Protein AF-A0A359C9H7-F1 (afdb_monomer_lite)

Sequence (185 aa):
MFAHACRQAAGFTRPVVISRRYFDRSTDCGCGAFVVINDEGWIVTAAHLLSAYDRIQQDTEEIIEYYHTIHTIEQEGGVPMGEKFEKIRSLQDNPKWITNLSYWWGMDGVQLTDIRPLPEGDLVLGRLSPFDRGAWPVYPVFKSPGDLGVGTALCKLGYPFQKVHAIFREANNSFELGPSVRTLA

Structure (mmCIF, N/CA/C/O backbone):
data_AF-A0A359C9H7-F1
#
_entry.id   AF-A0A359C9H7-F1
#
loop_
_atom_site.group_PDB
_atom_site.id
_atom_site.type_symbol
_atom_site.label_atom_id
_atom_site.label_alt_id
_atom_site.label_comp_id
_atom_site.label_asym_id
_atom_site.label_entity_id
_atom_site.label_seq_id
_atom_site.pdbx_PDB_ins_code
_atom_site.Cartn_x
_atom_site.Cartn_y
_atom_site.Cartn_z
_atom_site.occupancy
_atom_site.B_iso_or_equiv
_atom_site.auth_seq_id
_atom_site.auth_comp_id
_atom_site.auth_asym_id
_atom_site.auth_atom_id
_atom_site.pdbx_PDB_model_num
ATOM 1 N N . MET A 1 1 ? 24.219 8.303 -19.680 1.00 67.69 1 MET A N 1
ATOM 2 C CA . MET A 1 1 ? 23.829 6.884 -19.520 1.00 67.69 1 MET A CA 1
ATOM 3 C C . MET A 1 1 ? 22.825 6.697 -18.381 1.00 67.69 1 MET A C 1
ATOM 5 O O . MET A 1 1 ? 21.693 6.341 -18.667 1.00 67.69 1 MET A O 1
ATOM 9 N N . PHE A 1 2 ? 23.164 7.041 -17.131 1.00 84.25 2 PHE A N 1
ATOM 10 C CA . PHE A 1 2 ? 22.260 6.878 -15.977 1.00 84.25 2 PHE A CA 1
ATOM 11 C C . PHE A 1 2 ? 20.909 7.604 -16.125 1.00 84.25 2 PHE A C 1
ATOM 13 O O . PHE A 1 2 ? 19.863 6.979 -16.018 1.00 84.25 2 PHE A O 1
ATOM 20 N N . ALA A 1 3 ? 20.912 8.889 -16.500 1.00 88.94 3 ALA A N 1
ATOM 21 C CA . ALA A 1 3 ? 19.672 9.648 -16.709 1.00 88.94 3 ALA A CA 1
ATOM 22 C C . ALA A 1 3 ? 18.759 9.060 -17.804 1.00 88.94 3 ALA A C 1
ATOM 24 O O . ALA A 1 3 ? 17.544 9.204 -17.734 1.00 88.94 3 ALA A O 1
ATOM 25 N N . HIS A 1 4 ? 19.330 8.394 -18.813 1.00 90.38 4 HIS A N 1
ATOM 26 C CA . HIS A 1 4 ? 18.543 7.712 -19.841 1.00 90.38 4 HIS A CA 1
ATOM 27 C C . HIS A 1 4 ? 17.877 6.451 -19.276 1.00 90.38 4 HIS A C 1
ATOM 29 O O . HIS A 1 4 ? 16.678 6.281 -19.463 1.00 90.38 4 HIS A O 1
ATOM 35 N N . ALA A 1 5 ? 18.617 5.644 -18.505 1.00 91.25 5 ALA A N 1
ATOM 36 C CA . ALA A 1 5 ? 18.063 4.486 -17.804 1.00 91.25 5 ALA A CA 1
ATOM 37 C C . ALA A 1 5 ? 16.951 4.888 -16.819 1.00 91.25 5 ALA A C 1
ATOM 39 O O . ALA A 1 5 ? 15.890 4.270 -16.822 1.00 91.25 5 ALA A O 1
ATOM 40 N N . CYS A 1 6 ? 17.139 5.969 -16.049 1.00 92.44 6 CYS A N 1
ATOM 41 C CA . CYS A 1 6 ? 16.096 6.497 -15.165 1.00 92.44 6 CYS A CA 1
ATOM 42 C C . CYS A 1 6 ? 14.849 6.929 -15.944 1.00 92.44 6 CYS A C 1
ATOM 44 O O . CYS A 1 6 ? 13.744 6.596 -15.534 1.00 92.44 6 CYS A O 1
ATOM 46 N N . ARG A 1 7 ? 15.006 7.646 -17.070 1.00 92.19 7 ARG A N 1
ATOM 47 C CA . ARG A 1 7 ? 13.868 8.060 -17.912 1.00 92.19 7 ARG A CA 1
ATOM 48 C C . ARG A 1 7 ? 13.109 6.868 -18.485 1.00 92.19 7 ARG A C 1
ATOM 50 O O . ARG A 1 7 ? 11.888 6.905 -18.531 1.00 92.19 7 ARG A O 1
ATOM 57 N N . GLN A 1 8 ? 13.819 5.821 -18.897 1.00 93.12 8 GLN A N 1
ATOM 58 C CA . GLN A 1 8 ? 13.189 4.599 -19.385 1.00 93.12 8 GLN A CA 1
ATOM 59 C C . GLN A 1 8 ? 12.433 3.877 -18.261 1.00 93.12 8 GLN A C 1
ATOM 61 O O . GLN A 1 8 ? 11.268 3.539 -18.442 1.00 93.12 8 GLN A O 1
ATOM 66 N N . ALA A 1 9 ? 13.057 3.702 -17.091 1.00 94.31 9 ALA A N 1
ATOM 67 C CA . ALA A 1 9 ? 12.413 3.086 -15.931 1.00 94.31 9 ALA A CA 1
ATOM 68 C C . ALA A 1 9 ? 11.190 3.883 -15.448 1.00 94.31 9 ALA A C 1
ATOM 70 O O . ALA A 1 9 ? 10.165 3.308 -15.093 1.00 94.31 9 ALA A O 1
ATOM 71 N N . ALA A 1 10 ? 11.258 5.214 -15.513 1.00 93.38 10 ALA A N 1
ATOM 72 C CA . ALA A 1 10 ? 10.140 6.093 -15.184 1.00 93.38 10 ALA A CA 1
ATOM 73 C C . ALA A 1 10 ? 8.952 5.940 -16.144 1.00 93.38 10 ALA A C 1
ATOM 75 O O . ALA A 1 10 ? 7.865 6.400 -15.822 1.00 93.38 10 ALA A O 1
ATOM 76 N N . GLY A 1 11 ? 9.110 5.284 -17.298 1.00 93.62 11 GLY A N 1
ATOM 77 C CA . GLY A 1 11 ? 7.992 4.971 -18.190 1.00 93.62 11 GLY A CA 1
ATOM 78 C C . GLY A 1 11 ? 6.995 3.986 -17.574 1.00 93.62 11 GLY A C 1
ATOM 79 O O . GLY A 1 11 ? 5.792 4.145 -17.772 1.00 93.62 11 GLY A O 1
ATOM 80 N N . PHE A 1 12 ? 7.485 3.032 -16.776 1.00 95.25 12 PHE A N 1
ATOM 81 C CA . PHE A 1 12 ? 6.692 1.922 -16.238 1.00 95.25 12 PHE A CA 1
ATOM 82 C C . PHE A 1 12 ? 6.671 1.826 -14.707 1.00 95.25 12 PHE A C 1
ATOM 84 O O . PHE A 1 12 ? 5.840 1.100 -14.170 1.00 95.25 12 PHE A O 1
ATOM 91 N N . THR A 1 13 ? 7.536 2.544 -13.987 1.00 96.25 13 THR A N 1
ATOM 92 C CA . THR A 1 13 ? 7.493 2.620 -12.517 1.00 96.25 13 THR A CA 1
ATOM 93 C C . THR A 1 13 ? 6.558 3.742 -12.064 1.00 96.25 13 THR A C 1
ATOM 95 O O . THR A 1 13 ? 6.648 4.870 -12.552 1.00 96.25 13 THR A O 1
ATOM 98 N N . ARG A 1 14 ? 5.665 3.451 -11.116 1.00 95.19 14 ARG A N 1
ATOM 99 C CA . ARG A 1 14 ? 4.669 4.395 -10.584 1.00 95.19 14 ARG A CA 1
ATOM 100 C C . ARG A 1 14 ? 4.568 4.302 -9.059 1.00 95.19 14 ARG A C 1
ATOM 102 O O . ARG A 1 14 ? 4.932 3.267 -8.492 1.00 95.19 14 ARG A O 1
ATOM 109 N N . PRO A 1 15 ? 4.125 5.375 -8.383 1.00 96.19 15 PRO A N 1
ATOM 110 C CA . PRO A 1 15 ? 3.985 5.382 -6.936 1.00 96.19 15 PRO A CA 1
ATOM 111 C C . PRO A 1 15 ? 2.681 4.697 -6.533 1.00 96.19 15 PRO A C 1
ATOM 113 O O . PRO A 1 15 ? 1.659 4.874 -7.191 1.00 96.19 15 PRO A O 1
ATO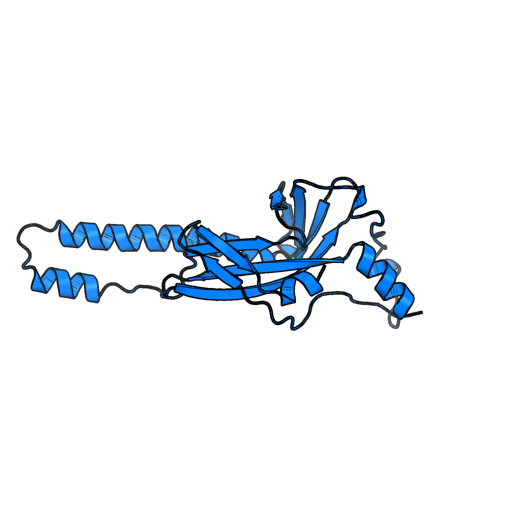M 116 N N . VAL A 1 16 ? 2.689 3.990 -5.408 1.00 97.12 16 VAL A N 1
ATOM 117 C CA . VAL A 1 16 ? 1.453 3.642 -4.697 1.00 97.12 16 VAL A CA 1
ATOM 118 C C . VAL A 1 16 ? 1.442 4.349 -3.354 1.00 97.12 16 VAL A C 1
ATOM 120 O O . VAL A 1 16 ? 2.393 4.228 -2.583 1.00 97.12 16 VAL A O 1
ATOM 123 N N . VAL A 1 17 ? 0.378 5.097 -3.073 1.00 97.25 17 VAL A N 1
ATOM 124 C CA . VAL A 1 17 ? 0.163 5.722 -1.762 1.00 97.25 17 VAL A CA 1
ATOM 125 C C . VAL A 1 17 ? -0.830 4.883 -0.975 1.00 97.25 17 VAL A C 1
ATOM 127 O O . VAL A 1 17 ? -1.879 4.519 -1.494 1.00 97.25 17 VAL A O 1
ATOM 130 N N . ILE A 1 18 ? -0.492 4.586 0.276 1.00 97.25 18 ILE A N 1
ATOM 131 C CA . ILE A 1 18 ? -1.299 3.765 1.179 1.00 97.25 18 ILE A CA 1
ATOM 132 C C . ILE A 1 18 ? -1.739 4.655 2.331 1.00 97.25 18 ILE A C 1
ATOM 134 O O . ILE A 1 18 ? -0.900 5.012 3.156 1.00 97.25 18 ILE A O 1
ATOM 138 N N . SER A 1 19 ? -3.018 4.998 2.416 1.00 97.50 19 SER A N 1
ATOM 139 C CA . SER A 1 19 ? -3.545 5.833 3.501 1.00 97.50 19 SER A CA 1
ATOM 140 C C . SER A 1 19 ? -4.349 4.995 4.481 1.00 97.50 19 SER A C 1
ATOM 142 O O . SER A 1 19 ? -5.190 4.197 4.074 1.00 97.50 19 SER A O 1
ATOM 144 N N . ARG A 1 20 ? -4.084 5.187 5.773 1.00 97.94 20 ARG A N 1
ATOM 145 C CA . ARG A 1 20 ? -4.708 4.468 6.885 1.00 97.94 20 ARG A CA 1
ATOM 146 C C . ARG A 1 20 ? -5.315 5.465 7.862 1.00 97.94 20 ARG A C 1
ATOM 148 O O . ARG A 1 20 ? -4.712 6.500 8.147 1.00 97.94 20 ARG A O 1
ATOM 155 N N . ARG A 1 21 ? -6.495 5.143 8.384 1.00 98.12 21 ARG A N 1
ATOM 156 C CA . ARG A 1 21 ? -7.092 5.786 9.558 1.00 98.12 21 ARG A CA 1
ATOM 157 C C . ARG A 1 21 ? -7.224 4.735 10.637 1.00 98.12 21 ARG A C 1
ATOM 159 O O . ARG A 1 21 ? -7.649 3.619 10.348 1.00 98.12 21 ARG A O 1
ATOM 166 N N . TYR A 1 22 ? -6.872 5.109 11.854 1.00 98.06 22 TYR A N 1
ATOM 167 C CA . TYR A 1 22 ? -6.925 4.221 13.001 1.00 98.06 22 TYR A CA 1
ATOM 168 C C . TYR A 1 22 ? -8.132 4.522 13.893 1.00 98.06 22 TYR A C 1
ATOM 170 O O . TYR A 1 22 ? -8.839 5.516 13.703 1.00 98.06 22 TYR A O 1
ATOM 178 N N . PHE A 1 23 ? -8.388 3.640 14.851 1.00 97.50 23 PHE A N 1
ATOM 179 C CA . PHE A 1 23 ? -9.494 3.733 15.798 1.00 97.50 23 PHE A CA 1
ATOM 180 C C . PHE A 1 23 ? -9.426 5.003 16.663 1.00 97.50 23 PHE A C 1
ATOM 182 O O . PHE A 1 23 ? -10.441 5.665 16.872 1.00 97.50 23 PHE A O 1
ATOM 189 N N . ASP A 1 24 ? -8.215 5.437 17.030 1.00 96.50 24 ASP A N 1
ATOM 190 C CA . ASP A 1 24 ? -7.939 6.724 17.696 1.00 96.50 24 ASP A CA 1
ATOM 191 C C . ASP A 1 24 ? -8.158 7.970 16.803 1.00 96.50 24 ASP A C 1
ATOM 193 O O . ASP A 1 24 ? -7.889 9.098 17.220 1.00 96.50 24 ASP A O 1
ATOM 197 N N . ARG A 1 25 ? -8.647 7.780 15.569 1.00 96.38 25 ARG A N 1
ATOM 198 C CA . ARG A 1 25 ? -8.838 8.790 14.510 1.00 96.38 25 ARG A CA 1
ATOM 199 C C . ARG A 1 25 ? -7.554 9.406 13.960 1.00 96.38 25 ARG A C 1
ATOM 201 O O . ARG A 1 25 ? -7.632 10.274 13.087 1.00 96.38 25 ARG A O 1
ATOM 208 N N . SER A 1 26 ? -6.383 8.964 14.411 1.00 96.69 26 SER A N 1
ATOM 209 C CA . SER A 1 26 ? -5.125 9.337 13.775 1.00 96.69 26 SER A CA 1
ATOM 210 C C . SER A 1 26 ? -5.052 8.756 12.363 1.00 96.69 26 SER A C 1
ATOM 212 O O . SER A 1 26 ? -5.708 7.765 12.027 1.00 96.69 26 SER A O 1
ATOM 214 N N . THR A 1 27 ? -4.262 9.403 11.513 1.00 96.62 27 THR A N 1
ATOM 215 C CA . THR A 1 27 ? -4.037 8.970 10.133 1.00 96.62 27 THR A CA 1
ATOM 216 C C . THR A 1 27 ? -2.553 8.783 9.878 1.00 96.62 27 THR A C 1
ATOM 218 O O . THR A 1 27 ? -1.714 9.445 10.487 1.00 96.62 27 THR A O 1
ATOM 221 N N . ASP A 1 28 ? -2.240 7.861 8.977 1.00 94.94 28 ASP A N 1
ATOM 222 C CA . ASP A 1 28 ? -0.887 7.589 8.509 1.00 94.94 28 ASP A CA 1
ATOM 223 C C . ASP A 1 28 ? -0.894 7.341 6.999 1.00 94.94 28 ASP A C 1
ATOM 225 O O . ASP A 1 28 ? -1.910 6.951 6.414 1.00 94.94 28 ASP A O 1
ATOM 229 N N . CYS A 1 29 ? 0.242 7.597 6.357 1.00 95.00 29 CYS A N 1
ATOM 230 C CA . CYS A 1 29 ? 0.442 7.385 4.936 1.00 95.00 29 CYS A CA 1
ATOM 231 C C . CYS A 1 29 ? 1.791 6.721 4.663 1.00 95.00 29 CYS A C 1
ATOM 233 O O . CYS A 1 29 ? 2.837 7.178 5.116 1.00 95.00 29 CYS A O 1
ATOM 235 N N . GLY A 1 30 ? 1.765 5.675 3.842 1.00 94.19 30 GLY A N 1
ATOM 236 C CA . GLY A 1 30 ? 2.947 5.071 3.239 1.00 94.19 30 GLY A CA 1
ATOM 237 C C . GLY A 1 30 ? 3.048 5.402 1.753 1.00 94.19 30 GLY A C 1
ATOM 238 O O . GLY A 1 30 ? 2.047 5.710 1.105 1.00 94.19 30 GLY A O 1
ATOM 239 N N . CYS A 1 31 ? 4.256 5.295 1.205 1.00 95.94 31 CYS A N 1
ATOM 240 C CA . CYS A 1 31 ? 4.500 5.379 -0.229 1.00 95.94 31 CYS A CA 1
ATOM 241 C C . CYS A 1 31 ? 5.410 4.226 -0.659 1.00 95.94 31 CYS A C 1
ATOM 243 O O . CYS A 1 31 ? 6.443 3.975 -0.038 1.00 95.94 31 CYS A O 1
ATOM 245 N N . GLY A 1 32 ? 5.006 3.527 -1.712 1.00 96.31 32 GLY A N 1
ATOM 246 C CA . GLY A 1 32 ? 5.751 2.448 -2.341 1.00 96.31 32 GLY A CA 1
ATOM 247 C C . GLY A 1 32 ? 5.857 2.658 -3.847 1.00 96.31 32 GLY A C 1
ATOM 248 O O . GLY A 1 32 ? 5.530 3.720 -4.376 1.00 96.31 32 GLY A O 1
ATOM 249 N N . ALA A 1 33 ? 6.313 1.626 -4.549 1.00 97.50 33 ALA A N 1
ATOM 250 C CA . ALA A 1 33 ? 6.404 1.634 -6.001 1.00 97.50 33 ALA A CA 1
ATOM 251 C C . ALA A 1 33 ? 5.812 0.352 -6.582 1.00 97.50 33 ALA A C 1
ATOM 253 O O . ALA A 1 33 ? 5.945 -0.723 -6.000 1.00 97.50 33 ALA A O 1
ATOM 254 N N . PHE A 1 34 ? 5.222 0.461 -7.761 1.00 97.81 34 PHE A N 1
ATOM 255 C CA . PHE A 1 34 ? 4.849 -0.676 -8.587 1.00 97.81 34 PHE A CA 1
ATOM 256 C C . PHE A 1 34 ? 5.364 -0.474 -10.010 1.00 97.81 34 PHE A C 1
ATOM 258 O O . PHE A 1 34 ? 5.723 0.638 -10.406 1.00 97.81 34 PHE A O 1
ATOM 265 N N . VAL A 1 35 ? 5.419 -1.563 -10.768 1.00 97.75 35 VAL A N 1
ATOM 266 C CA . VAL A 1 35 ? 5.833 -1.565 -12.171 1.00 97.75 35 VAL A CA 1
ATOM 267 C C . VAL A 1 35 ? 4.690 -2.092 -13.021 1.00 97.75 35 VAL A C 1
ATOM 269 O O . VAL A 1 35 ? 4.212 -3.186 -12.750 1.00 97.75 35 VAL A O 1
ATOM 272 N N . VAL A 1 36 ? 4.275 -1.343 -14.045 1.00 97.69 36 VAL A N 1
ATOM 273 C CA . VAL A 1 36 ? 3.324 -1.808 -15.069 1.00 97.69 36 VAL A CA 1
ATOM 274 C C . VAL A 1 36 ? 4.069 -2.690 -16.065 1.00 97.69 36 VAL A C 1
ATOM 276 O O . VAL A 1 36 ? 5.053 -2.250 -16.657 1.00 97.69 36 VAL A O 1
ATOM 279 N N . ILE A 1 37 ? 3.631 -3.936 -16.235 1.00 97.75 37 ILE A N 1
ATOM 280 C CA . ILE A 1 37 ? 4.396 -4.967 -16.951 1.00 97.75 37 ILE A CA 1
ATOM 281 C C . ILE A 1 37 ? 3.862 -5.281 -18.354 1.00 97.75 37 ILE A C 1
ATOM 283 O O . ILE A 1 37 ? 4.591 -5.896 -19.128 1.00 97.75 37 ILE A O 1
ATOM 287 N N . ASN A 1 38 ? 2.635 -4.869 -18.701 1.00 96.94 38 ASN A N 1
ATOM 288 C CA . ASN A 1 38 ? 2.062 -5.055 -20.041 1.00 96.94 38 ASN A CA 1
ATOM 289 C C . ASN A 1 38 ? 0.877 -4.110 -20.350 1.00 96.94 38 ASN A C 1
ATOM 291 O O . ASN A 1 38 ? 0.451 -3.316 -19.508 1.00 96.94 38 ASN A O 1
ATOM 295 N N . ASP A 1 39 ? 0.325 -4.235 -21.561 1.00 96.44 39 ASP A N 1
ATOM 296 C CA . ASP A 1 39 ? -0.797 -3.450 -22.098 1.00 96.44 39 ASP A CA 1
ATOM 297 C C . ASP A 1 39 ? -2.185 -3.901 -21.620 1.00 96.44 39 ASP A C 1
ATOM 299 O O . ASP A 1 39 ? -3.211 -3.327 -21.993 1.00 96.44 39 ASP A O 1
ATOM 303 N N . GLU A 1 40 ? -2.246 -4.898 -20.749 1.00 96.81 40 GLU A N 1
ATOM 304 C CA . GLU A 1 40 ? -3.471 -5.333 -20.080 1.00 96.81 40 GLU A CA 1
ATOM 305 C C . GLU A 1 40 ? -3.611 -4.726 -18.677 1.00 96.81 40 GLU A C 1
ATOM 307 O O . GLU A 1 40 ? -4.589 -5.002 -17.982 1.00 96.81 40 GLU A O 1
ATOM 312 N N . GLY A 1 41 ? -2.644 -3.904 -18.258 1.00 96.88 41 GLY A N 1
ATOM 313 C CA . GLY A 1 41 ? -2.654 -3.229 -16.964 1.00 96.88 41 GLY A CA 1
ATOM 314 C C . GLY A 1 41 ? -2.155 -4.088 -15.813 1.00 96.88 41 GLY A C 1
ATOM 315 O O . GLY A 1 41 ? -2.368 -3.723 -14.656 1.00 96.88 41 GLY A O 1
ATOM 316 N N . TRP A 1 42 ? -1.492 -5.216 -16.091 1.00 98.31 42 TRP A N 1
ATOM 317 C CA . TRP A 1 42 ? -0.834 -5.973 -15.035 1.00 98.31 42 TRP A CA 1
ATOM 318 C C . TRP A 1 42 ? 0.309 -5.165 -14.438 1.00 98.31 42 TRP A C 1
ATOM 320 O O . TRP A 1 42 ? 1.072 -4.499 -15.144 1.00 98.31 42 TRP A O 1
ATOM 330 N N . ILE A 1 43 ? 0.447 -5.272 -13.124 1.00 98.31 43 ILE A N 1
ATOM 331 C CA . ILE A 1 43 ? 1.542 -4.711 -12.357 1.00 98.31 43 ILE A CA 1
ATOM 332 C C . ILE A 1 43 ? 2.248 -5.790 -11.552 1.00 98.31 43 ILE A C 1
ATOM 334 O O . ILE A 1 43 ? 1.675 -6.835 -11.243 1.00 98.31 43 ILE A O 1
ATOM 338 N N . VAL A 1 44 ? 3.475 -5.482 -11.152 1.00 98.19 44 VAL A N 1
ATOM 339 C CA . VAL A 1 44 ? 4.169 -6.164 -10.064 1.00 98.19 44 VAL A CA 1
ATOM 340 C C . VAL A 1 44 ? 4.552 -5.152 -8.989 1.00 98.19 44 VAL A C 1
ATOM 342 O O . VAL A 1 44 ? 4.993 -4.037 -9.284 1.00 98.19 44 VAL A O 1
ATOM 345 N N . THR A 1 45 ? 4.378 -5.533 -7.730 1.00 98.19 45 THR A N 1
ATOM 346 C CA . THR A 1 45 ? 4.874 -4.784 -6.573 1.00 98.19 45 THR A CA 1
ATOM 347 C C . THR A 1 45 ? 5.251 -5.739 -5.441 1.00 98.19 45 THR A C 1
ATOM 349 O O . THR A 1 45 ? 5.143 -6.956 -5.597 1.00 98.19 45 THR A O 1
ATOM 352 N N . ALA A 1 46 ? 5.739 -5.197 -4.328 1.00 97.62 46 ALA A N 1
ATOM 353 C CA . ALA A 1 46 ? 6.078 -5.998 -3.166 1.00 97.62 46 ALA A CA 1
ATOM 354 C C . ALA A 1 46 ? 4.813 -6.410 -2.397 1.00 97.62 46 ALA A C 1
ATOM 356 O O . ALA A 1 46 ? 3.922 -5.581 -2.182 1.00 97.62 46 ALA A O 1
ATOM 357 N N . ALA A 1 47 ? 4.732 -7.672 -1.975 1.00 96.88 47 ALA A N 1
ATOM 358 C CA . ALA A 1 47 ? 3.554 -8.212 -1.294 1.00 96.88 47 ALA A CA 1
ATOM 359 C C . ALA A 1 47 ? 3.274 -7.478 0.025 1.00 96.88 47 ALA A C 1
ATOM 361 O O . ALA A 1 47 ? 2.122 -7.173 0.325 1.00 96.88 47 ALA A O 1
ATOM 362 N N . HIS A 1 48 ? 4.315 -7.096 0.771 1.00 95.81 48 HIS A N 1
ATOM 363 C CA . HIS A 1 48 ? 4.162 -6.373 2.035 1.00 95.81 48 HIS A CA 1
ATOM 364 C C . HIS A 1 48 ? 3.462 -5.011 1.899 1.00 95.81 48 HIS A C 1
ATOM 366 O O . HIS A 1 48 ? 2.956 -4.498 2.900 1.00 95.81 48 HIS A O 1
ATOM 372 N N . LEU A 1 49 ? 3.374 -4.416 0.700 1.00 95.94 49 LEU A N 1
ATOM 373 C CA . LEU A 1 49 ? 2.563 -3.208 0.499 1.00 95.94 49 LEU A CA 1
ATOM 374 C C . LEU A 1 49 ? 1.067 -3.485 0.713 1.00 95.94 49 LEU A C 1
ATOM 376 O O . LEU A 1 49 ? 0.324 -2.577 1.086 1.00 95.94 49 LEU A O 1
ATOM 380 N N . LEU A 1 50 ? 0.624 -4.731 0.544 1.00 95.62 50 LEU A N 1
ATOM 381 C CA . LEU A 1 50 ? -0.747 -5.157 0.821 1.00 95.62 50 LEU A CA 1
ATOM 382 C C . LEU A 1 50 ? -0.965 -5.623 2.269 1.00 95.62 50 LEU A C 1
ATOM 384 O O . LEU A 1 50 ? -2.104 -5.861 2.642 1.00 95.62 50 LEU A O 1
ATOM 388 N N . SER A 1 51 ? 0.061 -5.652 3.128 1.00 94.25 51 SER A N 1
ATOM 389 C CA . SER A 1 51 ? -0.094 -6.068 4.539 1.00 94.25 51 SER A CA 1
ATOM 390 C C . SER A 1 51 ? -1.164 -5.283 5.310 1.00 94.25 51 SER A C 1
ATOM 392 O O . SER A 1 51 ? -1.843 -5.836 6.172 1.00 94.25 51 SER A O 1
ATOM 394 N N . ALA A 1 52 ? -1.358 -3.997 4.992 1.00 95.75 52 ALA A N 1
ATOM 395 C CA . ALA A 1 52 ? -2.400 -3.183 5.614 1.00 95.75 52 ALA A CA 1
ATOM 396 C C . ALA A 1 52 ? -3.815 -3.662 5.247 1.00 95.75 52 ALA A C 1
ATOM 398 O O . ALA A 1 52 ? -4.730 -3.490 6.049 1.00 95.75 52 ALA A O 1
ATOM 399 N N . TYR A 1 53 ? -3.986 -4.267 4.066 1.00 95.56 53 TYR A N 1
ATOM 400 C CA . TYR A 1 53 ? -5.238 -4.892 3.651 1.00 95.56 53 TYR A CA 1
ATOM 401 C C . TYR A 1 53 ? -5.538 -6.134 4.490 1.00 95.56 53 TYR A C 1
ATOM 403 O O . TYR A 1 53 ? -6.646 -6.268 4.998 1.00 95.56 53 TYR A O 1
ATOM 411 N N . ASP A 1 54 ? -4.548 -6.997 4.708 1.00 94.38 54 ASP A N 1
ATOM 412 C CA . ASP A 1 54 ? -4.729 -8.170 5.569 1.00 94.38 54 ASP A CA 1
ATOM 413 C C . ASP A 1 54 ? -5.014 -7.745 7.015 1.00 94.38 54 ASP A C 1
ATOM 415 O O . ASP A 1 54 ? -5.904 -8.285 7.674 1.00 94.38 54 ASP A O 1
ATOM 419 N N . ARG A 1 55 ? -4.308 -6.712 7.495 1.00 97.06 55 ARG A N 1
ATOM 420 C CA . ARG A 1 55 ? -4.487 -6.207 8.857 1.00 97.06 55 ARG A CA 1
ATOM 421 C C . ARG A 1 55 ? -5.860 -5.575 9.080 1.00 97.06 55 ARG A C 1
ATOM 423 O O . ARG A 1 55 ? -6.446 -5.840 10.120 1.00 97.06 55 ARG A O 1
ATOM 430 N N . ILE A 1 56 ? -6.407 -4.805 8.132 1.00 97.81 56 ILE A N 1
ATOM 431 C CA . ILE A 1 56 ? -7.748 -4.216 8.312 1.00 97.81 56 ILE A CA 1
ATOM 432 C C . ILE A 1 56 ? -8.851 -5.285 8.376 1.00 97.81 56 ILE A C 1
ATOM 434 O O . ILE A 1 56 ? -9.841 -5.072 9.070 1.00 97.81 56 ILE A O 1
ATOM 438 N N . GLN A 1 57 ? -8.692 -6.440 7.713 1.00 97.06 57 GLN A N 1
ATOM 439 C CA . GLN A 1 57 ? -9.650 -7.545 7.871 1.00 97.06 57 GLN A CA 1
ATOM 440 C C . GLN A 1 57 ? -9.648 -8.062 9.316 1.00 97.06 57 GLN A C 1
ATOM 442 O O . GLN A 1 57 ? -10.703 -8.133 9.938 1.00 97.06 57 GLN A O 1
ATOM 447 N N . GLN A 1 58 ? -8.459 -8.315 9.873 1.00 97.62 58 GLN A N 1
ATOM 448 C CA . GLN A 1 58 ? -8.297 -8.745 11.269 1.00 97.62 58 GLN A CA 1
ATOM 449 C C . GLN A 1 58 ? -8.811 -7.688 12.253 1.00 97.62 58 GLN A C 1
ATOM 451 O O . GLN A 1 58 ? -9.592 -7.996 13.145 1.00 97.62 58 GLN A O 1
ATOM 456 N N . ASP A 1 59 ? -8.429 -6.423 12.059 1.00 98.19 59 ASP A N 1
ATOM 457 C CA . ASP A 1 59 ? -8.867 -5.312 12.909 1.00 98.19 59 ASP A CA 1
ATOM 458 C C . ASP A 1 59 ? -10.392 -5.163 12.904 1.00 98.19 59 ASP A C 1
ATOM 460 O O . ASP A 1 59 ? -10.984 -4.845 13.930 1.00 98.19 59 ASP A O 1
ATOM 464 N N . THR A 1 60 ? -11.044 -5.407 11.764 1.00 97.69 60 THR A N 1
ATOM 465 C CA . THR A 1 60 ? -12.508 -5.357 11.662 1.00 97.69 60 THR A CA 1
ATOM 466 C C . THR A 1 60 ? -13.156 -6.437 12.527 1.00 97.69 60 THR A C 1
ATOM 468 O O . THR A 1 60 ? -14.118 -6.144 13.236 1.00 97.69 60 THR A O 1
ATOM 471 N N . GLU A 1 61 ? -12.627 -7.661 12.507 1.00 97.44 61 GLU A N 1
ATOM 472 C CA . GLU A 1 61 ? -13.096 -8.756 13.366 1.00 97.44 61 GLU A CA 1
ATOM 473 C C . GLU A 1 61 ? -12.883 -8.426 14.853 1.00 97.44 61 GLU A C 1
ATOM 475 O O . GLU A 1 61 ? -13.828 -8.510 15.640 1.00 97.44 61 GLU A O 1
ATOM 480 N N . GLU A 1 62 ? -11.684 -7.952 15.215 1.00 97.44 62 GLU A N 1
ATOM 481 C CA . GLU A 1 62 ? -11.327 -7.536 16.581 1.00 97.44 62 GLU A CA 1
ATOM 482 C C . GLU A 1 62 ? -12.251 -6.397 17.087 1.00 97.44 62 GLU A C 1
ATOM 484 O O . GLU A 1 62 ? -12.754 -6.442 18.213 1.00 97.44 62 GLU A O 1
ATOM 489 N N . ILE A 1 63 ? -12.558 -5.400 16.243 1.00 97.50 63 ILE A N 1
ATOM 490 C CA . ILE A 1 63 ? -13.481 -4.296 16.568 1.00 97.50 63 ILE A CA 1
ATOM 491 C C . ILE A 1 63 ? -14.919 -4.800 16.768 1.00 97.50 63 ILE A C 1
ATOM 493 O O . ILE A 1 63 ? -15.617 -4.337 17.676 1.00 97.50 63 ILE A O 1
ATOM 497 N N . ILE A 1 64 ? -15.391 -5.720 15.920 1.00 97.25 64 ILE A N 1
ATOM 498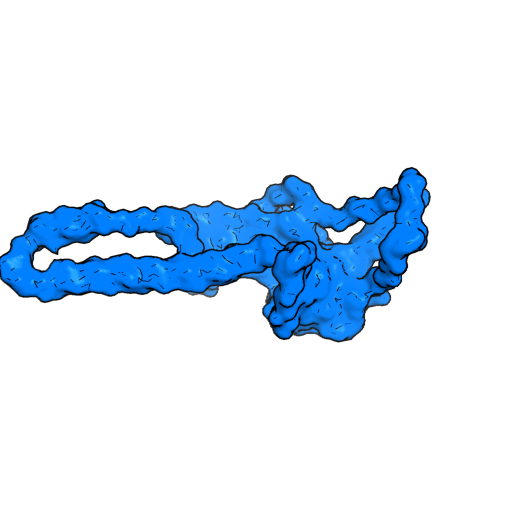 C CA . ILE A 1 64 ? -16.739 -6.294 16.043 1.00 97.25 64 ILE A CA 1
ATOM 499 C C . ILE A 1 64 ? -16.875 -7.030 17.380 1.00 97.25 64 ILE A C 1
ATOM 501 O O . ILE A 1 64 ? -17.861 -6.824 18.092 1.00 97.25 64 ILE A O 1
ATOM 505 N N . GLU A 1 65 ? -15.885 -7.844 17.748 1.00 96.62 65 GLU A N 1
ATOM 506 C CA . GLU A 1 65 ? -15.871 -8.575 19.018 1.00 96.62 65 GLU A CA 1
ATOM 507 C C . GLU A 1 65 ? -15.827 -7.630 20.229 1.00 96.62 65 GLU A C 1
ATOM 509 O O . GLU A 1 65 ? -16.566 -7.821 21.204 1.00 96.62 65 GLU A O 1
ATOM 514 N N . TYR A 1 66 ? -15.031 -6.561 20.147 1.00 96.75 66 TYR A N 1
ATOM 515 C CA . TYR A 1 66 ? -14.970 -5.521 21.173 1.00 96.75 66 TYR A CA 1
ATOM 516 C C . TYR A 1 66 ? -16.351 -4.898 21.438 1.00 96.75 66 TYR A C 1
ATOM 518 O O . TYR A 1 66 ? -16.820 -4.873 22.580 1.00 96.75 66 TYR A O 1
ATOM 526 N N . TYR A 1 67 ? -17.060 -4.467 20.389 1.00 96.62 67 TYR A N 1
ATOM 527 C CA . TYR A 1 67 ? -18.399 -3.887 20.541 1.00 96.62 67 TYR A CA 1
ATOM 528 C C . TYR A 1 67 ? -19.461 -4.905 20.962 1.00 96.62 67 TYR A C 1
ATOM 530 O O . TYR A 1 67 ? -20.355 -4.565 21.740 1.00 96.62 67 TYR A O 1
ATOM 538 N N . HIS A 1 68 ? -19.362 -6.154 20.504 1.00 96.81 68 HIS A N 1
ATOM 539 C CA . HIS A 1 68 ? -20.241 -7.226 20.966 1.00 96.81 68 HIS A CA 1
ATOM 540 C C . HIS A 1 68 ? -20.099 -7.456 22.480 1.00 96.81 68 HIS A C 1
ATOM 542 O O . HIS A 1 68 ? -21.094 -7.613 23.195 1.00 96.81 68 HIS A O 1
ATOM 548 N N . THR A 1 69 ? -18.867 -7.421 22.991 1.00 96.19 69 THR A N 1
ATOM 549 C CA . THR A 1 69 ? -18.577 -7.569 24.423 1.00 96.19 69 THR A CA 1
ATOM 550 C C . THR A 1 69 ? -19.165 -6.416 25.235 1.00 96.19 69 THR A C 1
ATOM 552 O O . THR A 1 69 ? -19.829 -6.660 26.244 1.00 96.19 69 THR A O 1
ATOM 555 N N . ILE A 1 70 ? -19.011 -5.171 24.767 1.00 95.94 70 ILE A N 1
ATOM 556 C CA . ILE A 1 70 ? -19.650 -3.997 25.387 1.00 95.94 70 ILE A CA 1
ATOM 557 C C . ILE A 1 70 ? -21.167 -4.187 25.458 1.00 95.94 70 ILE A C 1
ATOM 559 O O . ILE A 1 70 ? -21.749 -4.068 26.535 1.00 95.94 70 ILE A O 1
ATOM 563 N N . HIS A 1 71 ? -21.801 -4.539 24.337 1.00 95.56 71 HIS A N 1
ATOM 564 C CA . HIS A 1 71 ? -23.251 -4.715 24.284 1.00 95.56 71 HIS A CA 1
ATOM 565 C C . HIS A 1 71 ? -23.741 -5.818 25.232 1.00 95.56 71 HIS A C 1
ATOM 567 O O . HIS A 1 71 ? -24.770 -5.671 25.891 1.00 95.56 71 HIS A O 1
ATOM 573 N N . THR A 1 72 ? -22.978 -6.908 25.345 1.00 96.06 72 THR A N 1
ATOM 574 C CA . THR A 1 72 ? -23.273 -8.002 26.277 1.00 96.06 72 THR A CA 1
ATOM 575 C C . THR A 1 72 ? -23.279 -7.501 27.722 1.00 96.06 72 THR A C 1
ATOM 577 O O . THR A 1 72 ? -24.255 -7.734 28.432 1.00 96.06 72 THR A O 1
ATOM 580 N N . ILE A 1 73 ? -22.254 -6.744 28.138 1.00 94.56 73 ILE A N 1
ATOM 581 C CA . ILE A 1 73 ? -22.159 -6.161 29.490 1.00 94.56 73 ILE A CA 1
ATOM 582 C C . ILE A 1 73 ? -23.319 -5.189 29.756 1.00 94.56 73 ILE A C 1
ATOM 584 O O . ILE A 1 73 ? -23.914 -5.190 30.838 1.00 94.56 73 ILE A O 1
ATOM 588 N N . GLU A 1 74 ? -23.681 -4.364 28.774 1.00 93.75 74 GLU A N 1
ATOM 589 C CA . GLU A 1 74 ? -24.806 -3.431 28.889 1.00 93.75 74 GLU A CA 1
ATOM 590 C C . GLU A 1 74 ? -26.140 -4.155 29.122 1.00 93.75 74 GLU A C 1
ATOM 592 O O . GLU A 1 74 ? -26.952 -3.699 29.935 1.00 93.75 74 GLU A O 1
ATOM 597 N N . GLN A 1 75 ? -26.338 -5.310 28.484 1.00 94.06 75 GLN A N 1
ATOM 598 C CA . GLN A 1 75 ? -27.543 -6.142 28.590 1.00 94.06 75 GLN A CA 1
ATOM 599 C C . GLN A 1 75 ? -27.583 -7.022 29.857 1.00 94.06 75 GLN A C 1
ATOM 601 O O . GLN A 1 75 ? -28.632 -7.592 30.159 1.00 94.06 75 GLN A O 1
ATOM 606 N N . GLU A 1 76 ? -26.498 -7.124 30.640 1.00 92.50 76 GLU A N 1
ATOM 607 C CA . GLU A 1 76 ? -26.460 -7.964 31.851 1.00 92.50 76 GLU A CA 1
ATOM 608 C C . GLU A 1 76 ? -27.511 -7.520 32.887 1.00 92.50 76 GLU A C 1
ATOM 610 O O . GLU A 1 76 ? -27.417 -6.455 33.506 1.00 92.50 76 GLU A O 1
ATOM 615 N N . GLY A 1 77 ? -28.543 -8.339 33.093 1.00 90.56 77 GLY A N 1
ATOM 616 C CA . GLY A 1 77 ? -29.564 -8.094 34.110 1.00 90.56 77 GLY A CA 1
ATOM 617 C C . GLY A 1 77 ? -29.004 -8.231 35.529 1.00 90.56 77 GLY A C 1
ATOM 618 O O . GLY A 1 77 ? -28.161 -9.080 35.796 1.00 90.56 77 GLY A O 1
ATOM 619 N N . GLY A 1 78 ? -29.484 -7.402 36.459 1.00 89.00 78 GLY A N 1
ATOM 620 C CA . GLY A 1 78 ? -29.121 -7.499 37.881 1.00 89.00 78 GLY A CA 1
ATOM 621 C C . GLY A 1 78 ? -27.737 -6.955 38.257 1.00 89.00 78 GLY A C 1
ATOM 622 O O . GLY A 1 78 ? -27.433 -6.891 39.445 1.00 89.00 78 GLY A O 1
ATOM 623 N N . VAL A 1 79 ? -26.929 -6.512 37.288 1.00 89.75 79 VAL A N 1
ATOM 624 C CA . VAL A 1 79 ? -25.625 -5.877 37.536 1.00 89.75 79 VAL A CA 1
ATOM 625 C C . VAL A 1 79 ? -25.794 -4.353 37.652 1.00 89.75 79 VAL A C 1
ATOM 627 O O . VAL A 1 79 ? -26.358 -3.735 36.738 1.00 89.75 79 VAL A O 1
ATOM 630 N N . PRO A 1 80 ? -25.322 -3.712 38.740 1.00 92.94 80 PRO A N 1
ATOM 631 C CA . PRO A 1 80 ? -25.374 -2.260 38.893 1.00 92.94 80 PRO A CA 1
ATOM 632 C C . PRO A 1 80 ? -24.616 -1.515 37.786 1.00 92.94 80 PRO A C 1
ATOM 634 O O . PRO A 1 80 ? -23.574 -1.958 37.310 1.00 92.94 80 PRO A O 1
ATOM 637 N N . MET A 1 81 ? -25.088 -0.317 37.432 1.00 90.56 81 MET A N 1
ATOM 638 C CA . MET A 1 81 ? -24.499 0.495 36.356 1.00 90.56 81 MET A CA 1
ATOM 639 C C . MET A 1 81 ? -23.009 0.811 36.572 1.00 90.56 81 MET A C 1
ATOM 641 O O . MET A 1 81 ? -22.236 0.791 35.619 1.00 90.56 81 MET A O 1
ATOM 645 N N . GLY A 1 82 ? -22.595 1.066 37.819 1.00 92.25 82 GLY A N 1
ATOM 646 C CA . GLY A 1 82 ? -21.189 1.328 38.148 1.00 92.25 82 GLY A CA 1
ATOM 647 C C . GLY A 1 82 ? -20.281 0.123 37.895 1.00 92.25 82 GLY A C 1
ATOM 648 O O . GLY A 1 82 ? -19.171 0.287 37.404 1.00 92.25 82 GLY A O 1
ATOM 649 N N . GLU A 1 83 ? -20.770 -1.092 38.153 1.00 93.19 83 GLU A N 1
ATOM 650 C CA . GLU A 1 83 ? -20.018 -2.319 37.878 1.00 93.19 83 GLU A CA 1
ATOM 651 C C . GLU A 1 83 ? -19.917 -2.582 36.370 1.00 93.19 83 GLU A C 1
ATOM 653 O O . GLU A 1 83 ? -18.842 -2.916 35.878 1.00 93.19 83 GLU A O 1
ATOM 658 N N . LYS A 1 84 ? -20.994 -2.336 35.610 1.00 93.69 84 LYS A N 1
ATOM 659 C CA . LYS A 1 84 ? -20.958 -2.391 34.137 1.00 93.69 84 LYS A CA 1
ATOM 660 C C . LYS A 1 84 ? -19.937 -1.418 33.552 1.00 93.69 84 LYS A C 1
ATOM 662 O O . LYS A 1 84 ? -19.185 -1.786 32.655 1.00 93.69 84 LYS A O 1
ATOM 667 N N . PHE A 1 85 ? -19.888 -0.194 34.076 1.00 92.56 85 PHE A N 1
ATOM 668 C CA . PHE A 1 85 ? -18.921 0.813 33.645 1.00 92.56 85 PHE A CA 1
ATOM 669 C C . PHE A 1 85 ? -17.476 0.368 33.903 1.00 92.56 85 PHE A C 1
ATOM 671 O O . PHE A 1 85 ? -16.643 0.473 33.007 1.00 92.56 85 PHE A O 1
ATOM 678 N N . GLU A 1 86 ? -17.179 -0.177 35.086 1.00 93.88 86 GLU A N 1
ATOM 679 C CA . GLU A 1 86 ? -15.841 -0.700 35.390 1.00 93.88 86 GLU A CA 1
ATOM 680 C C . GLU A 1 86 ? -15.472 -1.897 34.501 1.00 93.88 86 GLU A C 1
ATOM 682 O O . GLU A 1 86 ? -14.353 -1.946 33.991 1.00 93.88 86 GLU A O 1
ATOM 687 N N . LYS A 1 87 ? -16.419 -2.809 34.229 1.00 93.81 87 LYS A N 1
ATOM 688 C CA . LYS A 1 87 ? -16.221 -3.918 33.280 1.00 93.81 87 LYS A CA 1
ATOM 689 C C . LYS A 1 87 ? -15.867 -3.402 31.882 1.00 93.81 87 LYS A C 1
ATOM 691 O O . LYS A 1 87 ? -14.856 -3.826 31.330 1.00 93.81 87 LYS A O 1
ATOM 696 N N . ILE A 1 88 ? -16.633 -2.448 31.344 1.00 93.44 88 ILE A N 1
ATOM 697 C CA . ILE A 1 88 ? -16.372 -1.840 30.026 1.00 93.44 88 ILE A CA 1
ATOM 698 C C . ILE A 1 88 ? -15.020 -1.120 30.013 1.00 93.44 88 ILE A C 1
ATOM 700 O O . ILE A 1 88 ? -14.247 -1.297 29.078 1.00 93.44 88 ILE A O 1
ATOM 704 N N . ARG A 1 89 ? -14.689 -0.354 31.061 1.00 92.12 89 ARG A N 1
ATOM 705 C CA . ARG A 1 89 ? -13.398 0.348 31.164 1.00 92.12 89 ARG A CA 1
ATOM 706 C C . ARG A 1 89 ? -12.210 -0.612 31.240 1.00 92.12 89 ARG A C 1
ATOM 708 O O . ARG A 1 89 ? -11.106 -0.237 30.863 1.00 92.12 89 ARG A O 1
ATOM 715 N N . SER A 1 90 ? -12.419 -1.822 31.755 1.00 92.69 90 SER A N 1
ATOM 716 C CA . SER A 1 90 ? -11.378 -2.848 31.836 1.00 92.69 90 SER A CA 1
ATOM 717 C C . SER A 1 90 ? -11.151 -3.603 30.522 1.00 92.69 90 SER A C 1
ATOM 719 O O . SER A 1 90 ? -10.162 -4.327 30.413 1.00 92.69 90 SER A O 1
ATOM 721 N N . LEU A 1 91 ? -12.037 -3.440 29.528 1.00 93.56 91 LEU A N 1
ATOM 722 C CA . LEU A 1 91 ? -11.832 -4.003 28.196 1.00 93.56 91 LEU A CA 1
ATOM 723 C C . LEU A 1 91 ? -10.644 -3.316 27.527 1.00 93.56 91 LEU A C 1
ATOM 725 O O . LEU A 1 91 ? -10.582 -2.091 27.446 1.00 93.56 91 LEU A O 1
ATOM 729 N N . GLN A 1 92 ? -9.716 -4.119 27.021 1.00 88.88 92 GLN A N 1
ATOM 730 C CA . GLN A 1 92 ? -8.569 -3.622 26.278 1.00 88.88 92 GLN A CA 1
ATOM 731 C C . GLN A 1 92 ? -8.991 -3.297 24.842 1.00 88.88 92 GLN A C 1
ATOM 733 O O . GLN A 1 92 ? -9.372 -4.191 24.088 1.00 88.88 92 GLN A O 1
ATOM 738 N N . ASP A 1 93 ? -8.907 -2.026 24.462 1.00 91.44 93 ASP A N 1
ATOM 739 C CA . ASP A 1 93 ? -8.976 -1.589 23.072 1.00 91.44 93 ASP A CA 1
ATOM 740 C C . ASP A 1 93 ? -7.570 -1.484 22.460 1.00 91.44 93 ASP A C 1
ATOM 742 O O . ASP A 1 93 ? -6.545 -1.493 23.153 1.00 91.44 93 ASP A O 1
ATOM 746 N N . ASN A 1 94 ? -7.510 -1.390 21.131 1.00 95.69 94 ASN A N 1
ATOM 747 C CA . ASN A 1 94 ? -6.279 -1.067 20.422 1.00 95.69 94 ASN A CA 1
ATOM 748 C C . ASN A 1 94 ? -6.474 0.223 19.609 1.00 95.69 94 ASN A C 1
ATOM 750 O O . ASN A 1 94 ? -7.137 0.205 18.567 1.00 95.69 94 ASN A O 1
ATOM 754 N N . PRO A 1 95 ? -5.838 1.345 20.002 1.00 96.50 95 PRO A N 1
ATOM 755 C CA . PRO A 1 95 ? -5.973 2.609 19.280 1.00 96.50 95 PRO A CA 1
ATOM 756 C C . PRO A 1 95 ? -5.454 2.537 17.836 1.00 96.50 95 PRO A C 1
ATOM 758 O O . PRO A 1 95 ? -5.788 3.405 17.029 1.00 96.50 95 PRO A O 1
ATOM 761 N N . LYS A 1 96 ? -4.647 1.517 17.502 1.00 97.38 96 LYS A N 1
ATOM 762 C CA . LYS A 1 96 ? -4.058 1.275 16.179 1.00 97.38 96 LYS A CA 1
ATOM 763 C C . LYS A 1 96 ? -4.780 0.231 15.337 1.00 97.38 96 LYS A C 1
ATOM 765 O O . LYS A 1 96 ? -4.262 -0.113 14.277 1.00 97.38 96 LYS A O 1
ATOM 770 N N . TRP A 1 97 ? -5.980 -0.198 15.722 1.00 98.31 97 TRP A N 1
ATOM 771 C CA . TRP A 1 97 ? -6.864 -0.863 14.769 1.00 98.31 97 TRP A CA 1
ATOM 772 C C . TRP A 1 97 ? -7.133 0.049 13.573 1.00 98.31 97 TRP A C 1
ATOM 774 O O . TRP A 1 97 ? -7.520 1.207 13.739 1.00 98.31 97 TRP A O 1
ATOM 784 N N . ILE A 1 98 ? -6.898 -0.448 12.365 1.00 98.31 98 ILE A N 1
ATOM 785 C CA . ILE A 1 98 ? -7.208 0.238 11.120 1.00 98.31 98 ILE A CA 1
ATOM 786 C C . ILE A 1 98 ? -8.727 0.214 10.941 1.00 98.31 98 ILE A C 1
ATOM 788 O O . ILE A 1 98 ? -9.353 -0.838 10.930 1.00 98.31 98 ILE A O 1
ATOM 792 N N . THR A 1 99 ? -9.322 1.390 10.770 1.00 98.00 99 THR A N 1
ATOM 793 C CA . THR A 1 99 ? -10.763 1.553 10.515 1.00 98.00 99 THR A CA 1
ATOM 794 C C . THR A 1 99 ? -11.055 1.918 9.066 1.00 98.00 99 THR A C 1
ATOM 796 O O . THR A 1 99 ? -12.131 1.628 8.552 1.00 98.00 99 THR A O 1
ATOM 799 N N . ASN A 1 100 ? -10.090 2.536 8.378 1.00 98.38 100 ASN A N 1
ATOM 800 C CA . ASN A 1 100 ? -10.187 2.837 6.956 1.00 98.38 100 ASN A CA 1
ATOM 801 C C . ASN A 1 100 ? -8.825 2.673 6.284 1.00 98.38 100 ASN A C 1
ATOM 803 O O . ASN A 1 100 ? -7.794 3.072 6.830 1.00 98.38 100 ASN A O 1
ATOM 807 N N . LEU A 1 101 ? -8.844 2.156 5.060 1.00 97.81 101 LEU A N 1
ATOM 808 C CA . LEU A 1 101 ? -7.668 1.931 4.232 1.00 97.81 101 LEU A CA 1
ATOM 809 C C . LEU A 1 101 ? -7.964 2.368 2.799 1.00 97.81 101 LEU A C 1
ATOM 811 O O . LEU A 1 101 ? -9.054 2.126 2.285 1.00 97.81 101 LEU A O 1
ATOM 815 N N . SER A 1 102 ? -6.993 2.993 2.140 1.00 96.69 102 SER A N 1
ATOM 816 C CA . SER A 1 102 ? -7.045 3.225 0.698 1.00 96.69 102 SER A CA 1
ATOM 817 C C . SER A 1 102 ? -5.678 3.047 0.054 1.00 96.69 102 SER A C 1
ATOM 819 O O . SER A 1 102 ? -4.643 3.284 0.681 1.00 96.69 102 SER A O 1
ATOM 821 N N . TYR A 1 103 ? -5.708 2.648 -1.214 1.00 97.19 103 TYR A N 1
ATOM 822 C CA . TYR A 1 103 ? -4.553 2.580 -2.092 1.00 97.19 103 TYR A CA 1
ATOM 823 C C . TYR A 1 103 ? -4.787 3.506 -3.279 1.00 97.19 103 TYR A C 1
ATOM 825 O O . TY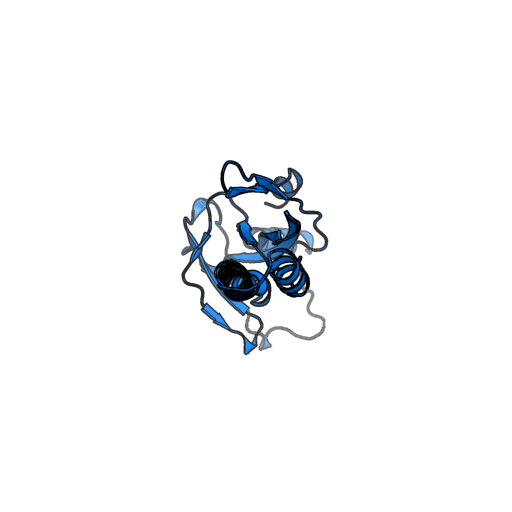R A 1 103 ? -5.800 3.386 -3.966 1.00 97.19 103 TYR A O 1
ATOM 833 N N . TRP A 1 104 ? -3.844 4.403 -3.534 1.00 96.75 104 TRP A N 1
ATOM 834 C CA . TRP A 1 104 ? -3.824 5.239 -4.726 1.00 96.75 104 TRP A CA 1
ATOM 835 C C . TRP A 1 104 ? -2.723 4.751 -5.658 1.00 96.75 104 TRP A C 1
ATOM 837 O O . TRP A 1 104 ? -1.536 4.927 -5.378 1.00 96.75 104 TRP A O 1
ATOM 847 N N . TRP A 1 105 ? -3.122 4.114 -6.756 1.00 95.75 105 TRP A N 1
ATOM 848 C CA . TRP A 1 105 ? -2.233 3.440 -7.706 1.00 95.75 105 TRP A CA 1
ATOM 849 C C . TRP A 1 105 ? -1.711 4.395 -8.786 1.00 95.75 105 TRP A C 1
ATOM 851 O O . TRP A 1 105 ? -1.806 4.125 -9.980 1.00 95.75 105 TRP A O 1
ATOM 861 N N . GLY A 1 106 ? -1.190 5.550 -8.367 1.00 92.25 106 GLY A N 1
ATOM 862 C CA . GLY A 1 106 ? -0.629 6.564 -9.264 1.00 92.25 106 GLY A CA 1
ATOM 863 C C . GLY A 1 106 ? -1.660 7.363 -10.070 1.00 92.25 106 GLY A C 1
ATOM 864 O O . GLY A 1 106 ? -1.269 8.243 -10.833 1.00 92.25 106 GLY A O 1
ATOM 865 N N . MET A 1 107 ? -2.955 7.066 -9.928 1.00 91.25 107 MET A N 1
ATOM 866 C CA . MET A 1 107 ? -4.043 7.730 -10.642 1.00 91.25 107 MET A CA 1
ATOM 867 C C . MET A 1 107 ? -5.355 7.632 -9.854 1.00 91.25 107 MET A C 1
ATOM 869 O O . MET A 1 107 ? -5.655 6.602 -9.246 1.00 91.25 107 MET A O 1
ATOM 873 N N . ASP A 1 108 ? -6.144 8.707 -9.881 1.00 90.88 108 ASP A N 1
ATOM 874 C CA . ASP A 1 108 ? -7.452 8.759 -9.225 1.00 90.88 108 ASP A CA 1
ATOM 875 C C . ASP A 1 108 ? -8.428 7.763 -9.871 1.00 90.88 108 ASP A C 1
ATOM 877 O O . ASP A 1 108 ? -8.485 7.625 -11.092 1.00 90.88 108 ASP A O 1
ATOM 881 N N . GLY A 1 109 ? -9.213 7.069 -9.045 1.00 92.00 109 GLY A N 1
ATOM 882 C CA . GLY A 1 109 ? -10.228 6.115 -9.505 1.00 92.00 109 GLY A CA 1
ATOM 883 C C . GLY A 1 109 ? -9.692 4.757 -9.972 1.00 92.00 109 GLY A C 1
ATOM 884 O O . GLY A 1 109 ? -10.497 3.878 -10.267 1.00 92.00 109 GLY A O 1
ATOM 885 N N . VAL A 1 110 ? -8.371 4.556 -9.999 1.00 95.06 110 VAL A N 1
ATOM 886 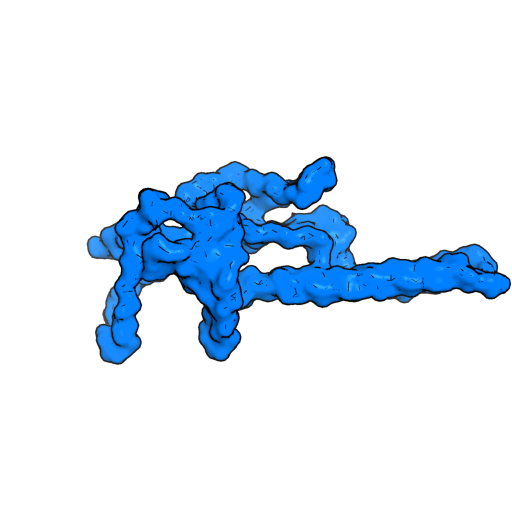C CA . VAL A 1 110 ? -7.754 3.272 -10.355 1.00 95.06 110 VAL A CA 1
ATOM 887 C C . VAL A 1 110 ? -7.620 2.379 -9.126 1.00 95.06 110 VAL A C 1
ATOM 889 O O . VAL A 1 110 ? -7.111 2.789 -8.082 1.00 95.06 110 VAL A O 1
ATOM 892 N N . GLN A 1 111 ? -8.049 1.130 -9.268 1.00 96.19 111 GLN A N 1
ATOM 893 C CA . GLN A 1 111 ? -7.963 0.090 -8.249 1.00 96.19 111 GLN A CA 1
ATOM 894 C C . GLN A 1 111 ? -7.106 -1.079 -8.730 1.00 96.19 111 GLN A C 1
ATOM 896 O O . GLN A 1 111 ? -6.889 -1.255 -9.929 1.00 96.19 111 GLN A O 1
ATOM 901 N N . LEU A 1 112 ? -6.653 -1.900 -7.784 1.00 97.50 112 LEU A N 1
ATOM 902 C CA . LEU A 1 112 ? -5.994 -3.165 -8.076 1.00 97.50 112 LEU A CA 1
ATOM 903 C C . LEU A 1 112 ? -7.013 -4.307 -8.002 1.00 97.50 112 LEU A C 1
ATOM 905 O O . LEU A 1 112 ? -7.701 -4.470 -6.999 1.00 97.50 112 LEU A O 1
ATOM 909 N N . THR A 1 113 ? -7.089 -5.097 -9.063 1.00 97.44 113 THR A N 1
ATOM 910 C CA . THR A 1 113 ? -7.973 -6.260 -9.224 1.00 97.44 113 THR A CA 1
ATOM 911 C C . THR A 1 113 ? -7.145 -7.501 -9.561 1.00 97.44 113 THR A C 1
ATOM 913 O O . THR A 1 113 ? -5.935 -7.391 -9.745 1.00 97.44 113 THR A O 1
ATOM 916 N N . ASP A 1 114 ? -7.760 -8.687 -9.610 1.00 97.44 114 ASP A N 1
ATOM 917 C CA . ASP A 1 114 ? -7.086 -9.947 -9.979 1.00 97.44 114 ASP A CA 1
ATOM 918 C C . ASP A 1 114 ? -5.763 -10.188 -9.229 1.00 97.44 114 ASP A C 1
ATOM 920 O O . ASP A 1 114 ? -4.746 -10.558 -9.819 1.00 97.44 114 ASP A O 1
ATOM 924 N N . ILE A 1 115 ? -5.773 -9.929 -7.920 1.00 97.00 115 ILE A N 1
ATOM 925 C CA . ILE A 1 115 ? -4.583 -9.964 -7.071 1.00 97.00 115 ILE A CA 1
ATOM 926 C C . ILE A 1 115 ? -4.073 -11.407 -6.955 1.00 97.00 115 ILE A C 1
ATOM 928 O O . ILE A 1 115 ? -4.812 -12.311 -6.565 1.00 97.00 115 ILE A O 1
ATOM 932 N N . ARG A 1 116 ? -2.796 -11.622 -7.286 1.00 97.00 116 ARG A N 1
ATOM 933 C CA . ARG A 1 116 ? -2.100 -12.912 -7.205 1.00 97.00 116 ARG A CA 1
ATOM 934 C C . ARG A 1 116 ? -0.834 -12.762 -6.359 1.00 97.00 116 ARG A C 1
ATOM 936 O O . ARG A 1 116 ? 0.183 -12.290 -6.877 1.00 97.00 116 ARG A O 1
ATOM 943 N N . PRO A 1 117 ? -0.884 -13.114 -5.065 1.00 94.94 117 PRO A N 1
ATOM 944 C CA . PRO A 1 117 ? 0.288 -13.074 -4.204 1.00 94.94 117 PRO A CA 1
ATOM 945 C C . PRO A 1 117 ? 1.275 -14.194 -4.561 1.00 94.94 117 PRO A C 1
ATOM 947 O O . PRO A 1 117 ? 0.883 -15.296 -4.940 1.00 94.94 117 PRO A O 1
ATOM 950 N N . LEU A 1 118 ? 2.560 -13.888 -4.417 1.00 95.19 118 LEU A N 1
ATOM 951 C CA . LEU A 1 118 ? 3.710 -14.782 -4.553 1.00 95.19 118 LEU A CA 1
ATOM 952 C C . LEU A 1 118 ? 4.583 -14.584 -3.295 1.00 95.19 118 LEU A C 1
ATOM 954 O O . LEU A 1 118 ? 5.609 -13.890 -3.345 1.00 95.19 118 LEU A O 1
ATOM 958 N N . PRO A 1 119 ? 4.121 -15.081 -2.131 1.00 87.69 119 PRO A N 1
ATOM 959 C CA . PRO A 1 119 ? 4.651 -14.702 -0.821 1.00 87.69 119 PRO A CA 1
ATOM 960 C C . PRO A 1 119 ? 6.113 -15.109 -0.615 1.00 87.69 119 PRO A C 1
ATOM 962 O O . PRO A 1 119 ? 6.842 -14.411 0.085 1.00 87.69 119 PRO A O 1
ATOM 965 N N . GLU A 1 120 ? 6.575 -16.178 -1.264 1.00 92.06 120 GLU A N 1
ATOM 966 C CA . GLU A 1 120 ? 7.955 -16.667 -1.167 1.00 92.06 120 GLU A CA 1
ATOM 967 C C . GLU A 1 120 ? 8.978 -15.636 -1.661 1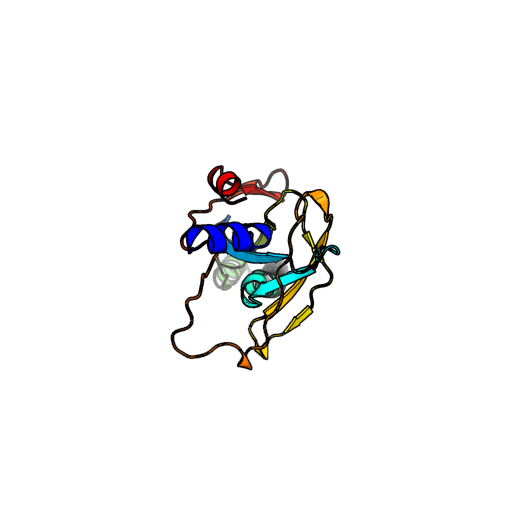.00 92.06 120 GLU A C 1
ATOM 969 O O . GLU A 1 120 ? 10.130 -15.648 -1.230 1.00 92.06 120 GLU A O 1
ATOM 974 N N . GLY A 1 121 ? 8.560 -14.747 -2.568 1.00 94.12 121 GLY A N 1
ATOM 975 C CA . GLY A 1 121 ? 9.395 -13.691 -3.132 1.00 94.12 121 GLY A CA 1
ATOM 976 C C . GLY A 1 121 ? 9.082 -12.288 -2.619 1.00 94.12 121 GLY A C 1
ATOM 977 O O . GLY A 1 121 ? 9.664 -11.343 -3.145 1.00 94.12 121 GLY A O 1
ATOM 978 N N . ASP A 1 122 ? 8.158 -12.133 -1.661 1.00 97.31 122 ASP A N 1
ATOM 979 C CA . ASP A 1 122 ? 7.556 -10.835 -1.313 1.00 97.31 122 ASP A CA 1
ATOM 980 C C . ASP A 1 122 ? 7.045 -10.100 -2.567 1.00 97.31 122 ASP A C 1
ATOM 982 O O . ASP A 1 122 ? 7.279 -8.910 -2.762 1.00 97.31 122 ASP A O 1
ATOM 986 N N . LEU A 1 123 ? 6.364 -10.822 -3.463 1.00 97.31 123 LEU A N 1
ATOM 987 C CA . LEU A 1 123 ? 5.827 -10.279 -4.709 1.00 97.31 123 LEU A CA 1
ATOM 988 C C . LEU A 1 123 ? 4.310 -10.410 -4.758 1.00 97.31 123 LEU A C 1
ATOM 990 O O . LEU A 1 123 ? 3.725 -11.376 -4.275 1.00 97.31 123 LEU A O 1
ATOM 994 N N . VAL A 1 124 ? 3.666 -9.453 -5.412 1.00 97.62 124 VAL A N 1
ATOM 995 C CA . VAL A 1 124 ? 2.261 -9.558 -5.787 1.00 97.62 124 VAL A CA 1
ATOM 996 C C . VAL A 1 124 ? 2.061 -9.041 -7.201 1.00 97.62 124 VAL A C 1
ATOM 998 O O . VAL A 1 124 ? 2.612 -8.007 -7.592 1.00 97.62 124 VAL A O 1
ATOM 1001 N N . LEU A 1 125 ? 1.272 -9.787 -7.969 1.00 98.25 125 LEU A N 1
ATOM 1002 C CA . LEU A 1 125 ? 0.727 -9.333 -9.237 1.00 98.25 125 LEU A CA 1
ATOM 1003 C C . LEU A 1 125 ? -0.695 -8.836 -9.016 1.00 98.25 125 LEU A C 1
ATOM 1005 O O . LEU A 1 125 ? -1.433 -9.368 -8.192 1.00 98.25 125 LEU A O 1
ATOM 1009 N N . GLY A 1 126 ? -1.103 -7.852 -9.793 1.00 98.25 126 GLY A N 1
ATOM 1010 C CA . GLY A 1 126 ? -2.499 -7.450 -9.872 1.00 98.25 126 GLY A CA 1
ATOM 1011 C C . GLY A 1 126 ? -2.730 -6.639 -11.129 1.00 98.25 126 GLY A C 1
ATOM 1012 O O . GLY A 1 126 ? -1.780 -6.261 -11.811 1.00 98.25 126 GLY A O 1
ATOM 1013 N N . ARG A 1 127 ? -3.989 -6.390 -11.451 1.00 98.38 127 ARG A N 1
ATOM 1014 C CA . ARG A 1 127 ? -4.398 -5.687 -12.658 1.00 98.38 127 ARG A CA 1
ATOM 1015 C C . ARG A 1 127 ? -5.067 -4.370 -12.304 1.00 98.38 127 ARG A C 1
ATOM 1017 O O . ARG A 1 127 ? -6.014 -4.347 -11.518 1.00 98.38 127 ARG A O 1
ATOM 1024 N N . LEU A 1 128 ? -4.571 -3.278 -12.872 1.00 97.94 128 LEU A N 1
ATOM 1025 C CA . LEU A 1 128 ? -5.174 -1.959 -12.715 1.00 97.94 128 LEU A CA 1
ATOM 1026 C C . LEU A 1 128 ? -6.547 -1.926 -13.397 1.00 97.94 128 LEU A C 1
ATOM 1028 O O . LEU A 1 128 ? -6.700 -2.410 -14.517 1.00 97.94 128 LEU A O 1
ATOM 1032 N N . SER A 1 129 ? -7.542 -1.352 -12.726 1.00 96.94 129 SER A N 1
ATOM 1033 C CA . SER A 1 129 ? -8.888 -1.171 -13.270 1.00 96.94 129 SER A CA 1
ATOM 1034 C C . SER A 1 129 ? -9.508 0.147 -12.782 1.00 96.94 129 SER A C 1
ATOM 1036 O O . SER A 1 129 ? -9.576 0.352 -11.567 1.00 96.94 129 SER A O 1
ATOM 1038 N N . PRO A 1 130 ? -9.975 1.033 -13.686 1.00 96.50 130 PRO A N 1
ATOM 1039 C CA . PRO A 1 130 ? -9.784 0.973 -15.140 1.00 96.50 130 PRO A CA 1
ATOM 1040 C C . PRO A 1 130 ? -8.302 1.134 -15.532 1.00 96.50 130 PRO A C 1
ATOM 1042 O O . PRO A 1 130 ? -7.506 1.670 -14.763 1.00 96.50 130 PRO A O 1
ATOM 1045 N N . PHE A 1 131 ? -7.932 0.686 -16.736 1.00 95.25 131 PHE A N 1
ATOM 1046 C CA . PHE A 1 131 ? -6.581 0.855 -17.283 1.00 95.25 131 PHE A CA 1
ATOM 1047 C C . PHE A 1 131 ? -6.622 1.526 -18.658 1.00 95.25 131 PHE A C 1
ATOM 1049 O O . PHE A 1 131 ? -7.230 1.007 -19.595 1.00 95.25 131 PHE A O 1
ATOM 1056 N N . ASP A 1 132 ? -5.952 2.672 -18.776 1.00 90.62 132 ASP A N 1
ATOM 1057 C CA . ASP A 1 132 ? -5.761 3.380 -20.040 1.00 90.62 132 ASP A CA 1
ATOM 1058 C C . ASP A 1 132 ? -4.391 3.049 -20.637 1.00 90.62 132 ASP A C 1
ATOM 1060 O O . ASP A 1 132 ? -3.363 3.551 -20.192 1.00 90.62 132 ASP A O 1
ATOM 1064 N N . ARG A 1 133 ? -4.375 2.251 -21.706 1.00 90.19 133 ARG A N 1
ATOM 1065 C CA . ARG A 1 133 ? -3.144 1.907 -22.437 1.00 90.19 133 ARG A CA 1
ATOM 1066 C C . ARG A 1 133 ? -2.382 3.141 -22.930 1.00 90.19 133 ARG A C 1
ATOM 1068 O O . ARG A 1 133 ? -1.157 3.102 -23.005 1.00 90.19 133 ARG A O 1
ATOM 1075 N N . GLY A 1 134 ? -3.083 4.234 -23.246 1.00 88.44 134 GLY A N 1
ATOM 1076 C CA . GLY A 1 134 ? -2.477 5.487 -23.694 1.00 88.44 134 GLY A CA 1
ATOM 1077 C C . GLY A 1 134 ? -1.634 6.172 -22.617 1.00 88.44 134 GLY A C 1
ATOM 1078 O O . GLY A 1 134 ? -0.638 6.820 -22.940 1.00 88.44 134 GLY A O 1
ATOM 1079 N N . ALA A 1 135 ? -1.973 5.976 -21.341 1.00 85.44 135 ALA A N 1
ATOM 1080 C CA . ALA A 1 135 ? -1.229 6.528 -20.212 1.00 85.44 135 ALA A CA 1
ATOM 1081 C C . ALA A 1 135 ? 0.089 5.776 -19.917 1.00 85.44 135 ALA A C 1
ATOM 1083 O O . ALA A 1 135 ? 0.973 6.323 -19.248 1.00 85.44 135 ALA A O 1
ATOM 1084 N N . TRP A 1 136 ? 0.264 4.557 -20.449 1.00 88.31 136 TRP A N 1
ATOM 1085 C CA . TRP A 1 136 ? 1.474 3.740 -20.275 1.00 88.31 136 TRP A CA 1
ATOM 1086 C C . TRP A 1 136 ? 1.949 3.132 -21.600 1.00 88.31 136 TRP A C 1
ATOM 1088 O O . TRP A 1 136 ? 1.703 1.958 -21.858 1.00 88.31 136 TRP A O 1
ATOM 1098 N N . PRO A 1 137 ? 2.674 3.895 -22.437 1.00 87.25 137 PRO A N 1
ATOM 1099 C CA . PRO A 1 137 ? 3.084 3.438 -23.766 1.00 87.25 137 PRO A CA 1
ATOM 1100 C C . PRO A 1 137 ? 4.320 2.521 -23.775 1.00 87.25 137 PRO A C 1
ATOM 1102 O O . PRO A 1 137 ? 4.704 2.028 -24.834 1.00 87.25 137 PRO A O 1
ATOM 1105 N N . VAL A 1 138 ? 4.995 2.332 -22.635 1.00 93.31 138 VAL A N 1
ATOM 1106 C CA . VAL A 1 138 ? 6.259 1.584 -22.541 1.00 93.31 138 VAL A CA 1
ATOM 1107 C C . VAL A 1 138 ? 6.210 0.618 -21.364 1.00 93.31 138 VAL A C 1
ATOM 1109 O O . VAL A 1 138 ? 5.833 1.007 -20.261 1.00 93.31 138 VAL A O 1
ATOM 1112 N N . TYR A 1 139 ? 6.671 -0.611 -21.595 1.00 96.31 139 TYR A N 1
ATOM 1113 C CA . TYR A 1 139 ? 6.719 -1.691 -20.609 1.00 96.31 139 TYR A CA 1
ATOM 1114 C C . TYR A 1 139 ? 8.155 -2.200 -20.422 1.00 96.31 139 TYR A C 1
ATOM 1116 O O . TYR A 1 139 ? 8.986 -2.059 -21.329 1.00 96.31 139 TYR A O 1
ATOM 1124 N N . PRO A 1 140 ? 8.487 -2.772 -19.253 1.00 96.00 140 PRO A N 1
ATOM 1125 C CA . PRO A 1 140 ? 9.784 -3.385 -19.030 1.00 96.00 140 PRO A CA 1
ATOM 1126 C C . PRO A 1 140 ? 9.943 -4.659 -19.866 1.00 96.00 140 PRO A C 1
ATOM 1128 O O . PRO A 1 140 ? 8.980 -5.345 -20.196 1.00 96.00 140 PRO A O 1
ATOM 1131 N N . VAL A 1 141 ? 11.196 -5.019 -20.132 1.00 93.62 141 VAL A N 1
ATOM 1132 C CA . VAL A 1 141 ? 11.565 -6.351 -20.619 1.00 93.62 141 VAL A CA 1
ATOM 1133 C C . VAL A 1 141 ? 12.296 -7.062 -19.490 1.00 93.62 141 VAL A C 1
ATOM 1135 O O . VAL A 1 141 ? 13.292 -6.550 -18.972 1.00 93.62 141 VAL A O 1
ATOM 1138 N N . PHE A 1 142 ? 11.806 -8.236 -19.101 1.00 92.81 142 PHE A N 1
ATOM 1139 C CA . PHE A 1 142 ? 12.448 -9.054 -18.078 1.00 92.81 142 PHE A CA 1
ATOM 1140 C C . PHE A 1 142 ? 13.713 -9.702 -18.643 1.00 92.81 142 PHE A C 1
ATOM 1142 O O . PHE A 1 142 ? 13.673 -10.374 -19.673 1.00 92.81 142 PHE A O 1
ATOM 1149 N N . LYS A 1 143 ? 14.847 -9.491 -17.970 1.00 89.94 143 LYS A N 1
ATOM 1150 C CA . LYS A 1 143 ? 16.117 -10.142 -18.308 1.00 89.94 143 LYS A CA 1
ATOM 1151 C C . LYS A 1 143 ? 16.257 -11.468 -17.572 1.00 89.94 143 LYS A C 1
ATOM 1153 O O . LYS A 1 143 ? 15.783 -11.596 -16.443 1.00 89.94 143 LYS A O 1
ATOM 1158 N N . SER A 1 144 ? 16.968 -12.416 -18.180 1.00 91.50 144 SER A N 1
ATOM 1159 C CA . SER A 1 144 ? 17.407 -13.615 -17.472 1.00 91.50 144 SER A CA 1
ATOM 1160 C C . SER A 1 144 ? 18.386 -13.215 -16.360 1.00 91.50 144 SER A C 1
ATOM 1162 O O . SER A 1 144 ? 19.334 -12.471 -16.631 1.00 91.50 144 SER A O 1
ATOM 1164 N N . PRO A 1 145 ? 18.213 -13.694 -15.115 1.00 86.12 145 PRO A N 1
ATOM 1165 C CA . PRO A 1 145 ? 19.148 -13.401 -14.030 1.00 86.12 145 PRO A CA 1
ATOM 1166 C C . PRO A 1 145 ? 20.586 -13.855 -14.321 1.00 86.12 145 PRO A C 1
ATOM 1168 O O . PRO A 1 145 ? 21.526 -13.234 -13.836 1.00 86.12 145 PRO A O 1
ATOM 1171 N N . GLY A 1 146 ? 20.764 -14.900 -15.141 1.00 90.38 146 GLY A N 1
ATOM 1172 C CA . GLY A 1 146 ? 22.084 -15.409 -15.539 1.00 90.38 146 GLY A CA 1
ATOM 1173 C C . GLY A 1 146 ? 22.903 -14.437 -16.396 1.00 90.38 146 GLY A C 1
ATOM 1174 O O . GLY A 1 146 ? 24.122 -14.571 -16.466 1.00 90.38 146 GLY A O 1
ATOM 1175 N N . ASP A 1 147 ? 22.258 -13.427 -16.986 1.00 88.44 147 ASP A N 1
ATOM 1176 C CA . ASP A 1 147 ? 22.908 -12.420 -17.833 1.00 88.44 147 ASP A CA 1
ATOM 1177 C C . ASP A 1 147 ? 23.488 -11.243 -17.019 1.00 88.44 147 ASP A C 1
ATOM 1179 O O . ASP A 1 147 ? 24.024 -10.288 -17.587 1.00 88.44 147 ASP A O 1
ATOM 1183 N N . LEU A 1 148 ? 23.355 -11.265 -15.686 1.00 89.38 148 LEU A N 1
ATOM 1184 C CA . LEU A 1 148 ? 23.811 -10.203 -14.786 1.00 89.38 148 LEU A CA 1
ATOM 1185 C C . LEU A 1 148 ? 25.088 -10.621 -14.045 1.00 89.38 148 LEU A C 1
ATOM 1187 O O . LEU A 1 148 ? 25.048 -11.296 -13.020 1.00 89.38 148 LEU A O 1
ATOM 1191 N N . GLY A 1 149 ? 26.240 -10.173 -14.548 1.00 90.56 149 GLY A N 1
ATOM 1192 C CA . GLY A 1 149 ? 27.534 -10.362 -13.887 1.00 90.56 149 GLY A CA 1
ATOM 1193 C C . GLY A 1 149 ? 27.781 -9.375 -12.739 1.00 90.56 149 GLY A C 1
ATOM 1194 O O . GLY A 1 149 ? 27.226 -8.271 -12.703 1.00 90.56 149 GLY A O 1
ATOM 1195 N N . VAL A 1 150 ? 28.675 -9.739 -11.818 1.00 93.38 150 VAL A N 1
ATOM 1196 C CA . VAL A 1 150 ? 29.160 -8.833 -10.763 1.00 93.38 150 VAL A CA 1
ATOM 1197 C C . VAL A 1 150 ? 29.817 -7.601 -11.395 1.00 93.38 150 VAL A C 1
ATOM 1199 O O . VAL A 1 150 ? 30.584 -7.715 -12.346 1.00 93.38 150 VAL A O 1
ATOM 1202 N N . GLY A 1 151 ? 29.508 -6.413 -10.867 1.00 91.38 151 GLY A N 1
ATOM 1203 C CA . GLY A 1 151 ? 29.996 -5.137 -11.405 1.00 91.38 151 GLY A CA 1
ATOM 1204 C C . GLY A 1 151 ? 29.127 -4.540 -12.518 1.00 91.38 151 GLY A C 1
ATOM 1205 O O . GLY A 1 151 ? 29.424 -3.446 -12.994 1.00 91.38 151 GLY A O 1
ATOM 1206 N N . THR A 1 152 ? 28.031 -5.205 -12.907 1.00 90.00 152 THR A N 1
ATOM 1207 C CA . THR A 1 152 ? 27.043 -4.631 -13.832 1.00 90.00 152 THR A CA 1
ATOM 1208 C C . THR A 1 152 ? 26.437 -3.358 -13.241 1.00 90.00 152 THR A C 1
ATOM 1210 O O . THR A 1 152 ? 25.896 -3.365 -12.136 1.00 90.00 152 THR A O 1
ATOM 1213 N N . ALA A 1 153 ? 26.488 -2.259 -13.995 1.00 90.00 153 ALA A N 1
ATOM 1214 C CA . ALA A 1 153 ? 25.838 -1.017 -13.603 1.00 90.00 153 ALA A CA 1
ATOM 1215 C C . ALA A 1 153 ? 24.309 -1.166 -13.675 1.00 90.00 153 ALA A C 1
ATOM 1217 O O . ALA A 1 153 ? 23.754 -1.469 -14.733 1.00 90.00 153 ALA A O 1
ATOM 1218 N N . LEU A 1 154 ? 23.628 -0.915 -12.556 1.00 90.38 154 LEU A N 1
ATOM 1219 C CA . LEU A 1 154 ? 22.171 -0.972 -12.444 1.00 90.38 154 LEU A CA 1
ATOM 1220 C C . LEU A 1 154 ? 21.589 0.407 -12.128 1.00 90.38 154 LEU A C 1
ATOM 1222 O O . LEU A 1 154 ? 22.242 1.274 -11.546 1.00 90.38 154 LEU A O 1
ATOM 1226 N N . CYS A 1 155 ? 20.325 0.589 -12.492 1.00 91.19 155 CYS A N 1
ATOM 1227 C CA . CYS A 1 155 ? 19.515 1.725 -12.082 1.00 91.19 155 CYS A CA 1
ATOM 1228 C C . CYS A 1 155 ? 18.328 1.199 -11.273 1.00 91.19 155 CYS A C 1
ATOM 1230 O O . CYS A 1 155 ? 17.622 0.302 -11.730 1.00 91.19 155 CYS A O 1
ATOM 1232 N N . LYS A 1 156 ? 18.111 1.762 -10.082 1.00 91.31 156 LYS A N 1
ATOM 1233 C CA . LYS A 1 156 ? 16.921 1.515 -9.268 1.00 91.31 156 LYS A CA 1
ATOM 1234 C C . LYS A 1 156 ? 16.093 2.790 -9.242 1.00 91.31 156 LYS A C 1
ATOM 1236 O O . LYS A 1 156 ? 16.603 3.841 -8.864 1.00 91.31 156 LYS A O 1
ATOM 1241 N N . LEU A 1 157 ? 14.824 2.677 -9.615 1.00 93.69 157 LEU A N 1
ATOM 1242 C CA . LEU A 1 157 ? 13.856 3.760 -9.528 1.00 93.69 157 LEU A CA 1
ATOM 1243 C C . LEU A 1 157 ? 12.735 3.366 -8.568 1.00 93.69 157 LEU A C 1
ATOM 1245 O O . LEU A 1 157 ? 12.279 2.225 -8.570 1.00 93.69 157 LEU A O 1
ATOM 1249 N N . GLY A 1 158 ? 12.306 4.317 -7.748 1.00 94.31 158 GLY A N 1
ATOM 1250 C CA . GLY A 1 158 ? 11.207 4.169 -6.805 1.00 94.31 158 GLY A CA 1
ATOM 1251 C C . GLY A 1 158 ? 10.945 5.493 -6.097 1.00 94.31 158 GLY A C 1
ATOM 1252 O O . GLY A 1 158 ? 11.486 6.526 -6.491 1.00 94.31 158 GLY A O 1
ATOM 1253 N N . TYR A 1 159 ? 10.162 5.445 -5.023 1.00 94.25 159 TYR A N 1
ATOM 1254 C CA . TYR A 1 159 ? 9.677 6.632 -4.314 1.00 94.25 159 TYR A CA 1
ATOM 1255 C C . TYR A 1 159 ? 10.115 6.638 -2.839 1.00 94.25 159 TYR A C 1
ATOM 1257 O O . TYR A 1 159 ? 9.274 6.641 -1.941 1.00 94.25 159 TYR A O 1
ATOM 1265 N N . PRO A 1 160 ? 11.431 6.599 -2.551 1.00 92.12 160 PRO A N 1
ATOM 1266 C CA . PRO A 1 160 ? 11.914 6.543 -1.179 1.00 92.12 160 PRO A CA 1
ATOM 1267 C C . PRO A 1 160 ? 11.675 7.874 -0.457 1.00 92.12 160 PRO A C 1
ATOM 1269 O O . PRO A 1 160 ? 11.802 8.944 -1.052 1.00 92.12 160 PRO A O 1
ATOM 1272 N N . PHE A 1 161 ? 11.377 7.793 0.841 1.00 90.19 161 PHE A N 1
ATOM 1273 C CA . PHE A 1 161 ? 11.300 8.941 1.757 1.00 90.19 161 PHE A CA 1
ATOM 1274 C C . PHE A 1 161 ? 10.319 10.049 1.336 1.00 90.19 161 PHE A C 1
ATOM 1276 O O . PHE A 1 161 ? 10.478 11.207 1.728 1.00 90.19 161 PHE A O 1
ATOM 1283 N N . GLN A 1 162 ? 9.294 9.705 0.551 1.00 90.88 162 GLN A N 1
ATOM 1284 C CA . GLN A 1 162 ? 8.260 10.659 0.170 1.00 90.88 162 GLN A CA 1
ATOM 1285 C C . GLN A 1 162 ? 7.416 11.040 1.381 1.00 90.88 162 GLN A C 1
ATOM 1287 O O . GLN A 1 162 ? 6.890 10.182 2.089 1.00 90.88 162 GLN A O 1
ATOM 1292 N N . LYS A 1 163 ? 7.263 12.348 1.598 1.00 88.81 163 LYS A N 1
ATOM 1293 C CA . LYS A 1 163 ? 6.361 12.889 2.616 1.00 88.81 163 LYS A CA 1
ATOM 1294 C C . LYS A 1 163 ? 4.965 12.991 2.024 1.00 88.81 163 LYS A C 1
ATOM 1296 O O . LYS A 1 163 ? 4.608 13.978 1.373 1.00 88.81 163 LYS A O 1
ATOM 1301 N N . VAL A 1 164 ? 4.206 11.924 2.219 1.00 91.69 164 VAL A N 1
ATOM 1302 C CA . VAL A 1 164 ? 2.812 11.845 1.806 1.00 91.69 164 VAL A CA 1
ATOM 1303 C C . VAL A 1 164 ? 1.929 12.052 3.023 1.00 91.69 164 VAL A C 1
ATOM 1305 O O . VAL A 1 164 ? 2.175 11.491 4.086 1.00 91.69 164 VAL A O 1
ATOM 1308 N N . HIS A 1 165 ? 0.904 12.876 2.854 1.00 91.88 165 HIS A N 1
ATOM 1309 C CA . HIS A 1 165 ? -0.095 13.143 3.873 1.00 91.88 165 HIS A CA 1
ATOM 1310 C C . HIS A 1 165 ? -1.476 12.965 3.257 1.00 91.88 165 HIS A C 1
ATOM 1312 O O . HIS A 1 165 ? -1.680 13.300 2.088 1.00 91.88 165 HIS A O 1
ATOM 1318 N N . ALA A 1 166 ? -2.416 12.474 4.052 1.00 93.38 166 ALA A N 1
ATOM 1319 C CA . ALA A 1 166 ? -3.818 12.412 3.691 1.00 93.38 166 ALA A CA 1
ATOM 1320 C C . ALA A 1 166 ? -4.661 12.870 4.875 1.00 93.38 166 ALA A C 1
ATOM 1322 O O . ALA A 1 166 ? -4.304 12.641 6.029 1.00 93.38 166 ALA A O 1
ATOM 1323 N N . ILE A 1 167 ? -5.786 13.505 4.576 1.00 94.88 167 ILE A N 1
ATOM 1324 C CA . ILE A 1 167 ? -6.804 13.846 5.563 1.00 94.88 167 ILE A CA 1
ATOM 1325 C C . ILE A 1 167 ? -7.975 12.908 5.325 1.00 94.88 167 ILE A C 1
ATOM 1327 O O . ILE A 1 167 ? -8.452 12.779 4.199 1.00 94.88 167 ILE A O 1
ATOM 1331 N N . PHE A 1 168 ? -8.457 12.258 6.378 1.00 97.25 168 PHE A N 1
ATOM 1332 C CA . PHE A 1 168 ? -9.688 11.493 6.275 1.00 97.25 168 PHE A CA 1
ATOM 1333 C C . PHE A 1 168 ? -10.901 12.417 6.411 1.00 97.25 168 PHE A C 1
ATOM 1335 O O . PHE A 1 168 ? -11.014 13.186 7.367 1.00 97.25 168 PHE A O 1
ATOM 1342 N N . ARG A 1 169 ? -11.809 12.348 5.441 1.00 96.38 169 ARG A N 1
ATOM 1343 C CA . ARG A 1 169 ? -13.048 13.119 5.387 1.00 96.38 169 ARG A CA 1
ATOM 1344 C C . ARG A 1 169 ? -14.202 12.215 5.807 1.00 96.38 169 ARG A C 1
ATOM 1346 O O . ARG A 1 169 ? -14.657 11.366 5.050 1.00 96.38 169 ARG A O 1
ATOM 1353 N N . GLU A 1 170 ? -14.695 12.414 7.028 1.00 94.69 170 GLU A N 1
ATOM 1354 C CA . GLU A 1 170 ? -15.795 11.600 7.569 1.00 94.69 170 GLU A CA 1
ATOM 1355 C C . GLU A 1 170 ? -17.102 11.791 6.783 1.00 94.69 170 GLU A C 1
ATOM 1357 O O . GLU A 1 170 ? -17.856 10.840 6.615 1.00 94.69 170 GLU A O 1
ATOM 1362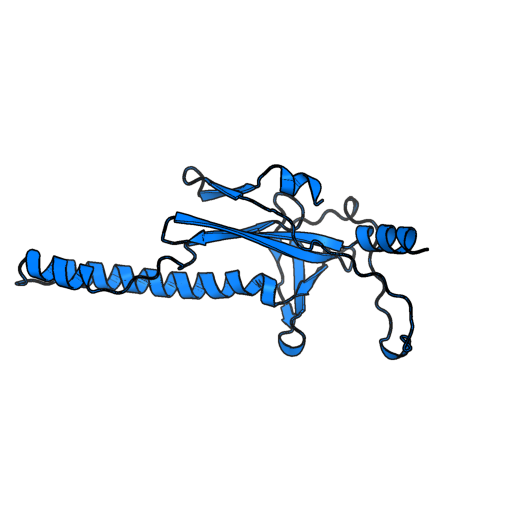 N N . ALA A 1 171 ? -17.335 12.987 6.228 1.00 95.44 171 ALA A N 1
ATOM 1363 C CA . ALA A 1 171 ? -18.557 13.324 5.490 1.00 95.44 171 ALA A CA 1
ATOM 1364 C C . ALA A 1 171 ? -18.834 12.413 4.280 1.00 95.44 171 ALA A C 1
ATOM 1366 O O . ALA A 1 171 ? -19.984 12.238 3.891 1.00 95.44 171 ALA A O 1
ATOM 1367 N N . ASN A 1 172 ? -17.788 11.853 3.674 1.00 94.19 172 ASN A N 1
ATOM 1368 C CA . ASN A 1 172 ? -17.870 11.007 2.484 1.00 94.19 172 ASN A CA 1
ATOM 1369 C C . ASN A 1 172 ? -17.046 9.714 2.613 1.00 94.19 172 ASN A C 1
ATOM 1371 O O . ASN A 1 172 ? -16.852 9.021 1.617 1.00 94.19 172 ASN A O 1
ATOM 1375 N N . ASN A 1 173 ? -16.578 9.386 3.824 1.00 94.50 173 ASN A N 1
ATOM 1376 C CA . ASN A 1 173 ? -15.799 8.182 4.126 1.00 94.50 173 ASN A CA 1
ATOM 1377 C C . ASN A 1 173 ? -14.578 7.999 3.197 1.00 94.50 173 ASN A C 1
ATOM 1379 O O . ASN A 1 173 ? -14.304 6.892 2.731 1.00 94.50 173 ASN A O 1
ATOM 1383 N N . SER A 1 174 ? -13.861 9.086 2.888 1.00 94.62 174 SER A N 1
ATOM 1384 C CA . SER A 1 174 ? -12.769 9.071 1.905 1.00 94.62 174 SER A CA 1
ATOM 1385 C C . SER A 1 174 ? -11.484 9.715 2.417 1.00 94.62 174 SER A C 1
ATOM 1387 O O . SER A 1 174 ? -11.501 10.581 3.290 1.00 94.62 174 SER A O 1
ATOM 1389 N N . PHE A 1 175 ? -10.355 9.360 1.805 1.00 95.69 175 PHE A N 1
ATOM 1390 C CA . PHE A 1 175 ? -9.095 10.080 1.989 1.00 95.69 175 PHE A CA 1
ATOM 1391 C C . PHE A 1 175 ? -8.952 11.193 0.954 1.00 95.69 175 PHE A C 1
ATOM 1393 O O . PHE A 1 175 ? -9.149 10.980 -0.239 1.00 95.69 175 PHE A O 1
ATOM 1400 N N . GLU A 1 176 ? -8.570 12.377 1.416 1.00 94.81 176 GLU A N 1
ATOM 1401 C CA . GLU A 1 176 ? -8.108 13.475 0.579 1.00 94.81 176 GLU A CA 1
ATOM 1402 C C . GLU A 1 176 ? -6.581 13.515 0.636 1.00 94.81 176 GLU A C 1
ATOM 1404 O O . GLU A 1 176 ? -5.994 13.777 1.690 1.00 94.81 176 GLU A O 1
ATOM 1409 N N . LEU A 1 177 ? -5.936 13.216 -0.491 1.00 92.81 177 LEU A N 1
ATOM 1410 C CA . LEU A 1 177 ? -4.481 13.204 -0.598 1.00 92.81 177 LEU A CA 1
ATOM 1411 C C . LEU A 1 177 ? -3.935 14.630 -0.689 1.00 92.81 177 LEU A C 1
ATOM 1413 O O . LEU A 1 177 ? -4.448 15.472 -1.428 1.00 92.81 177 LEU A O 1
ATOM 1417 N N . GLY A 1 178 ? -2.858 14.887 0.050 1.00 89.94 178 GLY A N 1
ATOM 1418 C CA . GLY A 1 178 ? -2.184 16.176 0.051 1.00 89.94 178 GLY A CA 1
ATOM 1419 C C . GLY A 1 178 ? -1.551 16.522 -1.306 1.00 89.94 178 GLY A C 1
ATOM 1420 O O . GLY A 1 178 ? -1.280 15.643 -2.130 1.00 89.94 178 GLY A O 1
ATOM 1421 N N . PRO A 1 179 ? -1.237 17.807 -1.538 1.00 85.31 179 PRO A N 1
ATOM 1422 C CA . PRO A 1 179 ? -0.726 18.286 -2.823 1.00 85.31 179 PRO A CA 1
ATOM 1423 C C . PRO A 1 179 ? 0.602 17.637 -3.248 1.00 85.31 179 PRO A C 1
ATOM 1425 O O . PRO A 1 179 ? 0.853 17.520 -4.444 1.00 85.31 179 PRO A O 1
ATOM 1428 N N . SER A 1 180 ? 1.425 17.159 -2.304 1.00 83.12 180 SER A N 1
ATOM 1429 C CA . SER A 1 180 ? 2.689 16.467 -2.603 1.00 83.12 180 SER A CA 1
ATOM 1430 C C . SER A 1 180 ? 2.503 15.135 -3.335 1.00 83.12 180 SER A C 1
ATOM 1432 O O . SER A 1 180 ? 3.415 14.688 -4.026 1.00 83.12 180 SER A O 1
ATOM 1434 N N . VAL A 1 181 ? 1.327 14.506 -3.249 1.00 84.94 181 VAL A N 1
ATOM 1435 C CA . VAL A 1 181 ? 1.050 13.263 -3.985 1.00 84.94 181 VAL A CA 1
ATOM 1436 C C . VAL A 1 181 ? 0.965 13.517 -5.486 1.00 84.94 181 VAL A C 1
ATOM 1438 O O . VAL A 1 181 ? 1.476 12.725 -6.274 1.00 84.94 181 VAL A O 1
ATOM 1441 N N . ARG A 1 182 ? 0.407 14.665 -5.889 1.00 71.69 182 ARG A N 1
ATOM 1442 C CA . ARG A 1 182 ? 0.270 15.041 -7.304 1.00 71.69 182 ARG A CA 1
ATOM 1443 C C . ARG A 1 182 ? 1.613 15.255 -8.001 1.00 71.69 182 ARG A C 1
ATOM 1445 O O . ARG A 1 182 ? 1.653 15.242 -9.219 1.00 71.69 182 ARG A O 1
ATOM 1452 N N . THR A 1 183 ? 2.700 15.443 -7.249 1.00 77.81 183 THR A N 1
ATOM 1453 C CA . THR A 1 183 ? 4.054 15.579 -7.809 1.00 77.81 183 THR A CA 1
ATOM 1454 C C . THR A 1 183 ? 4.791 14.246 -7.969 1.00 77.81 183 THR A C 1
ATOM 1456 O O . THR A 1 183 ? 5.933 14.241 -8.420 1.00 77.81 183 THR A O 1
ATOM 1459 N N . LEU A 1 184 ? 4.186 13.122 -7.562 1.00 79.94 184 LEU A N 1
ATOM 1460 C CA . LEU A 1 184 ? 4.797 11.789 -7.659 1.00 79.94 184 LEU A CA 1
ATOM 1461 C C . LEU A 1 184 ? 4.523 11.088 -9.000 1.00 79.94 184 LEU A C 1
ATOM 1463 O O . LEU A 1 184 ? 5.280 10.185 -9.369 1.00 79.94 184 LEU A O 1
ATOM 1467 N N . ALA A 1 185 ? 3.432 11.457 -9.673 1.00 63.19 185 ALA A N 1
ATOM 1468 C CA . ALA A 1 185 ? 2.964 10.854 -10.920 1.00 63.19 185 ALA A CA 1
ATOM 1469 C C . ALA A 1 185 ? 3.294 11.732 -12.131 1.00 63.19 185 ALA A C 1
ATOM 1471 O O . ALA A 1 185 ? 3.196 12.973 -12.005 1.00 63.19 185 ALA A O 1
#

Radius of gyration: 22.0 Å; chains: 1; bounding box: 60×35×63 Å

Foldseek 3Di:
DQVVQQVQQVLFKAKKKKWWAFQLRDIDIDIKIWGQADLQQKIKDFLVVCVVVVQLVVLVVVVVVLVVQLVVLVPDPPDDPVVSVVVNVPDDDDRGRTPDMDMDGRDPPWDWAPWDDPVVVSMIMTGIPPDDSVSRVHHDDDDDPVVDDPPDDDHDDIDPPQDKDWRQDPVVRDTDTDPSSVVRD

pLDDT: mean 93.73, std 4.99, range [63.19, 98.38]

Secondary structure (DSSP, 8-state):
-HHHHHHHHTTTEEEEEEEEEETTS-EEEEEEEEEE-STT-EEEEEGGGGHHHHHHHHHHHHHHHHHHHHHHHHH-TT--HHHHHHHHHHSPP-TT-EEEEEEE-SSTT-EEEEEEEEGGGTEEEEEEES--GGG------PPPGGG--TT--------TT----EEEEGGGTEEEE-GGGGG--